Protein AF-A0A8H7XVN9-F1 (afdb_monomer_lite)

Foldseek 3Di:
DDKFDEDCQVAPDDPVVLVVVVVCCVVVVDPAPVRVVVCQVPPPDDRDDPVRVQVVQQADQYDFIWDWDDDLFKIKIWGHHRNGIDIDMDRADDDFFHYDVQCVDPDPVSNVVSLPGDPPCPDDPVVSVVVVLRVVLRVLLVCLVVPPDDPDDDDDRDDDDPVSVVVSCVDPPNDDPPDQKDWDWHCPPVVRGTPDMDGPDDPPDDDPPDDD

Organism: Psilocybe cubensis (NCBI:txid181762)

pLDDT: mean 83.95, std 17.56, range [37.72, 98.0]

Sequence (212 aa):
MSLNYRDRTQSQSSTISNRIHQLFILLGKRPSISARLRQILLSPGPPPTLADLSYKFKHTTASPCYLTFCTPYSALVIEKDLNSALTHTSDTFLAVTNHDVAFESTNDQDAEALKRPSRIVRGSSGSMSLLNESIERKDTMYSLWRDRKQPSRPTKVQRALVNDVKTWLRTYPIRNECTHFCCIMDPSAEGGGLVWVESCEVSTGPNNSFQN

Secondary structure (DSSP, 8-state):
-EEEE--STT--S-HHHHHHHHHHHHTTSS--HHHHHHHHHH-SSSPPPHHHHHHHHHHS---SEEEEEE-SS-EEEEEE-SS-EEEEEESS-----SS-GGGG-S-HHHHHHHHS--TT----HHHHHHHHHHHHHHHHHHHHHHT----S---S-----HHHHHHHTTSTTTS-TT--EEEEEETTSTTSEEEEEEE-------------

Radius of gyration: 19.99 Å; chains: 1; bounding box: 63×47×52 Å

Structure (mmCIF, N/CA/C/O backbone):
data_AF-A0A8H7XVN9-F1
#
_entry.id   AF-A0A8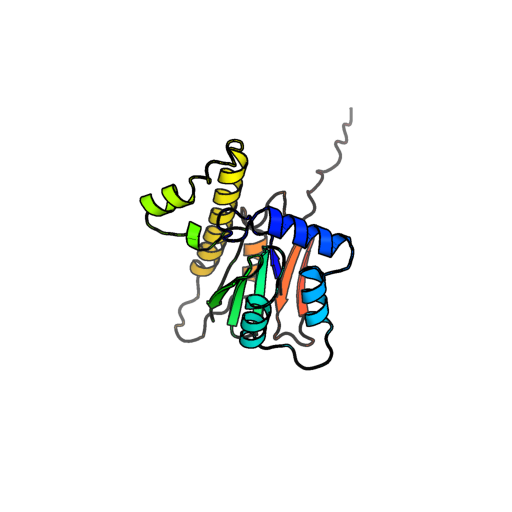H7XVN9-F1
#
loop_
_atom_site.group_PDB
_atom_site.id
_atom_site.type_symbol
_atom_site.label_atom_id
_atom_site.label_alt_id
_atom_site.label_comp_id
_atom_site.label_asym_id
_atom_site.label_entity_id
_atom_site.label_seq_id
_atom_site.pdbx_PDB_ins_code
_atom_site.Cartn_x
_atom_site.Cartn_y
_atom_site.Cartn_z
_atom_site.occupancy
_atom_site.B_iso_or_equiv
_atom_site.auth_seq_id
_atom_site.auth_comp_id
_atom_site.auth_asym_id
_atom_site.auth_atom_id
_atom_site.pdbx_PDB_model_num
ATOM 1 N N . MET A 1 1 ? -3.180 -7.470 3.906 1.00 89.81 1 MET A N 1
ATOM 2 C CA . MET A 1 1 ? -2.104 -7.282 2.904 1.00 89.81 1 MET A CA 1
ATOM 3 C C . MET A 1 1 ? -2.690 -6.562 1.698 1.00 89.81 1 MET A C 1
ATOM 5 O O . MET A 1 1 ? -3.808 -6.896 1.335 1.00 89.81 1 MET A O 1
ATOM 9 N N . SER A 1 2 ? -1.973 -5.609 1.101 1.00 93.81 2 SER A N 1
ATOM 10 C CA . SER A 1 2 ? -2.388 -4.871 -0.106 1.00 93.81 2 SER A CA 1
ATOM 11 C C . SER A 1 2 ? -1.239 -4.752 -1.113 1.00 93.81 2 SER A C 1
ATOM 13 O O . SER A 1 2 ? -0.072 -4.869 -0.730 1.00 93.81 2 SER A O 1
ATOM 15 N N . LEU A 1 3 ? -1.581 -4.521 -2.382 1.00 95.12 3 LEU A N 1
ATOM 16 C CA . LEU A 1 3 ? -0.672 -4.325 -3.510 1.00 95.12 3 LEU A CA 1
ATOM 17 C C . LEU A 1 3 ? -1.129 -3.106 -4.318 1.00 95.12 3 LEU A C 1
ATOM 19 O O . LEU A 1 3 ? -2.234 -3.121 -4.856 1.00 95.12 3 LEU A O 1
ATOM 23 N N . ASN A 1 4 ? -0.250 -2.119 -4.492 1.00 93.88 4 ASN A N 1
ATOM 24 C CA . ASN A 1 4 ? -0.502 -0.966 -5.356 1.00 93.88 4 ASN A CA 1
ATOM 25 C C . ASN A 1 4 ? 0.539 -0.897 -6.482 1.00 93.88 4 ASN A C 1
ATOM 27 O O . ASN A 1 4 ? 1.698 -1.290 -6.311 1.00 93.88 4 ASN A O 1
ATOM 31 N N . TYR A 1 5 ? 0.136 -0.362 -7.636 1.00 91.00 5 TYR A N 1
ATOM 32 C CA . TYR A 1 5 ? 1.062 -0.046 -8.724 1.00 91.00 5 TYR A CA 1
ATOM 33 C C . TYR A 1 5 ? 2.055 1.040 -8.296 1.00 91.00 5 TYR A C 1
ATOM 35 O O . TYR A 1 5 ? 1.662 2.012 -7.645 1.00 91.00 5 TYR A O 1
ATOM 43 N N . ARG A 1 6 ? 3.315 0.872 -8.711 1.00 90.62 6 ARG A N 1
ATOM 44 C CA . ARG A 1 6 ? 4.415 1.819 -8.514 1.00 90.62 6 ARG A CA 1
ATOM 45 C C . ARG A 1 6 ? 5.033 2.166 -9.859 1.00 90.62 6 ARG A C 1
ATOM 47 O O . ARG A 1 6 ? 5.469 1.270 -10.586 1.00 90.62 6 ARG A O 1
ATOM 54 N N . ASP A 1 7 ? 5.089 3.457 -10.163 1.00 84.94 7 ASP A N 1
ATOM 55 C CA . ASP A 1 7 ? 5.807 3.938 -11.336 1.00 84.94 7 ASP A CA 1
ATOM 56 C C . ASP A 1 7 ? 7.329 3.847 -11.126 1.00 84.94 7 ASP A C 1
ATOM 58 O O . ASP A 1 7 ? 7.838 3.783 -10.010 1.00 84.94 7 ASP A O 1
ATOM 62 N N . ARG A 1 8 ? 8.080 3.805 -12.222 1.00 81.88 8 ARG A N 1
ATOM 63 C CA . ARG A 1 8 ? 9.529 3.583 -12.245 1.00 81.88 8 ARG A CA 1
ATOM 64 C C . ARG A 1 8 ? 10.337 4.875 -12.306 1.00 81.88 8 ARG A C 1
ATOM 66 O O . ARG A 1 8 ? 11.520 4.817 -12.633 1.00 81.88 8 ARG A O 1
ATOM 73 N N . THR A 1 9 ? 9.732 6.015 -11.993 1.00 74.25 9 THR A N 1
ATOM 74 C CA . THR A 1 9 ? 10.380 7.336 -12.039 1.00 74.25 9 THR A CA 1
ATOM 75 C C . THR A 1 9 ? 11.634 7.411 -11.163 1.00 74.25 9 THR A C 1
ATOM 77 O O . THR A 1 9 ? 12.603 8.041 -11.568 1.00 74.25 9 THR A O 1
ATOM 80 N N . GLN A 1 10 ? 11.659 6.696 -10.032 1.00 77.06 10 GLN A N 1
ATOM 81 C CA . GLN A 1 10 ? 12.811 6.585 -9.117 1.00 77.06 10 GLN A CA 1
ATOM 82 C C . GLN A 1 10 ? 13.485 5.197 -9.140 1.00 77.06 10 GLN A C 1
ATOM 84 O O . GLN A 1 10 ? 14.221 4.820 -8.226 1.00 77.06 10 GLN A O 1
ATOM 89 N N . SER A 1 11 ? 13.210 4.373 -10.156 1.00 80.19 11 SER A N 1
ATOM 90 C CA . SER A 1 11 ? 13.797 3.031 -10.257 1.00 80.19 11 SER A CA 1
ATOM 91 C C . SER A 1 11 ? 15.277 3.125 -10.631 1.00 80.19 11 SER A C 1
ATOM 93 O O . SER A 1 11 ? 15.632 3.712 -11.650 1.00 80.19 11 SER A O 1
ATOM 95 N N . GLN A 1 12 ? 16.140 2.470 -9.852 1.00 81.25 12 GLN A N 1
ATOM 96 C CA . GLN A 1 12 ? 17.564 2.315 -10.189 1.00 81.25 12 GLN A CA 1
ATOM 97 C C . GLN A 1 12 ? 17.784 1.202 -11.226 1.00 81.25 12 GLN A C 1
ATOM 99 O O . GLN A 1 12 ? 18.867 1.029 -11.784 1.00 81.25 12 GLN A O 1
ATOM 104 N N . SER A 1 13 ? 16.745 0.407 -11.481 1.00 85.62 13 SER A N 1
ATOM 105 C CA . SER A 1 13 ? 16.802 -0.752 -12.358 1.00 85.62 13 SER A CA 1
ATOM 106 C C . SER A 1 13 ? 16.541 -0.361 -13.813 1.00 85.62 13 SER A C 1
ATOM 108 O O . SER A 1 13 ? 15.578 0.343 -14.123 1.00 85.62 13 SER A O 1
ATOM 110 N N . SER A 1 14 ? 17.336 -0.892 -14.748 1.00 89.00 14 SER A N 1
ATOM 111 C CA . SER A 1 14 ? 17.181 -0.579 -16.174 1.00 89.00 14 SER A CA 1
ATOM 112 C C . SER A 1 14 ? 15.830 -1.039 -16.742 1.00 89.00 14 SER A C 1
ATOM 114 O O . SER A 1 14 ? 15.232 -2.034 -16.311 1.00 89.00 14 SER A O 1
ATOM 116 N N . THR A 1 15 ? 15.331 -0.320 -17.754 1.00 88.94 15 THR A N 1
ATOM 117 C CA . THR A 1 15 ? 14.067 -0.668 -18.430 1.00 88.94 15 THR A CA 1
ATOM 118 C C . THR A 1 15 ? 14.136 -2.017 -19.127 1.00 88.94 15 THR A C 1
ATOM 120 O O . THR A 1 15 ? 13.186 -2.788 -19.034 1.00 88.94 15 THR A O 1
ATOM 123 N N . ILE A 1 16 ? 15.273 -2.349 -19.739 1.00 91.81 16 ILE A N 1
ATOM 124 C CA . ILE A 1 16 ? 15.482 -3.649 -20.385 1.00 91.81 16 ILE A CA 1
ATOM 125 C C . ILE A 1 16 ? 15.372 -4.780 -19.357 1.00 91.81 16 ILE A C 1
ATOM 127 O O . ILE A 1 16 ? 14.643 -5.740 -19.588 1.00 91.81 16 ILE A O 1
ATOM 131 N N . SER A 1 17 ? 16.011 -4.641 -18.190 1.00 92.56 17 SER A N 1
ATOM 132 C CA . SER A 1 17 ? 15.948 -5.653 -17.126 1.00 92.56 17 SER A CA 1
ATOM 133 C C . SER A 1 17 ? 14.511 -5.893 -16.646 1.00 92.56 17 SER A C 1
ATOM 135 O O . SER A 1 17 ? 14.075 -7.035 -16.495 1.00 92.56 17 SER A O 1
ATOM 137 N N . ASN A 1 18 ? 13.725 -4.821 -16.512 1.00 91.31 18 ASN A N 1
ATOM 138 C CA . ASN A 1 18 ? 12.305 -4.920 -16.176 1.00 91.31 18 ASN A CA 1
ATOM 139 C C . ASN A 1 18 ? 11.484 -5.617 -17.272 1.00 91.31 18 ASN A C 1
ATOM 141 O O . ASN A 1 18 ? 10.654 -6.467 -16.957 1.00 91.31 18 ASN A O 1
ATOM 145 N N . ARG A 1 19 ? 11.726 -5.316 -18.556 1.00 93.75 19 ARG A N 1
ATOM 146 C CA . ARG A 1 19 ? 11.043 -5.997 -19.672 1.00 93.75 19 ARG A CA 1
ATOM 147 C C . ARG A 1 19 ? 11.406 -7.478 -19.751 1.00 93.75 19 ARG A C 1
ATOM 149 O O . ARG A 1 19 ? 10.519 -8.303 -19.938 1.00 93.75 19 ARG A O 1
ATOM 156 N N . ILE A 1 20 ? 12.672 -7.828 -19.528 1.00 95.94 20 ILE A N 1
ATOM 157 C CA . ILE A 1 20 ? 13.115 -9.228 -19.447 1.00 95.94 20 ILE A CA 1
ATOM 158 C C . ILE A 1 20 ? 12.423 -9.938 -18.278 1.00 95.94 20 ILE A C 1
ATOM 160 O O . ILE A 1 20 ? 11.933 -11.056 -18.430 1.00 95.94 20 ILE A O 1
ATOM 164 N N . HIS A 1 21 ? 12.331 -9.291 -17.114 1.00 94.81 21 HIS A N 1
ATOM 165 C CA . HIS A 1 21 ? 11.597 -9.841 -15.978 1.00 94.81 21 HIS A CA 1
ATOM 166 C C . HIS A 1 21 ? 10.115 -10.079 -16.305 1.00 94.81 21 HIS A C 1
ATOM 168 O O . HIS A 1 21 ? 9.608 -11.162 -16.015 1.00 94.81 21 HIS A O 1
ATOM 174 N N . GLN A 1 22 ? 9.446 -9.113 -16.941 1.00 94.94 22 GLN A N 1
ATOM 175 C CA . GLN A 1 22 ? 8.056 -9.244 -17.390 1.00 94.94 22 GLN A CA 1
ATOM 176 C C . GLN A 1 22 ? 7.891 -10.396 -18.388 1.00 94.94 22 GLN A C 1
ATOM 178 O O . GLN A 1 22 ? 6.983 -11.207 -18.231 1.00 94.94 22 GLN A O 1
ATOM 183 N N . LEU A 1 23 ? 8.806 -10.537 -19.351 1.00 97.00 23 LEU A N 1
ATOM 184 C CA . LEU A 1 23 ? 8.809 -11.660 -20.287 1.00 97.00 23 LEU A CA 1
ATOM 185 C C . LEU A 1 23 ? 8.926 -13.004 -19.554 1.00 97.00 23 LEU A C 1
ATOM 187 O O . LEU A 1 23 ? 8.185 -13.933 -19.855 1.00 97.00 23 LEU A O 1
ATOM 191 N N . PHE A 1 24 ? 9.799 -13.115 -18.548 1.00 97.06 24 PHE A N 1
ATOM 192 C CA . PHE A 1 24 ? 9.892 -14.337 -17.746 1.00 97.06 24 PHE A CA 1
ATOM 193 C C . PHE A 1 24 ? 8.636 -14.633 -16.923 1.00 97.06 24 PHE A C 1
ATOM 195 O O . PHE A 1 24 ? 8.357 -15.809 -16.694 1.00 97.06 24 PHE A O 1
ATOM 202 N N . ILE A 1 25 ? 7.880 -13.617 -16.499 1.00 96.31 25 ILE A N 1
ATOM 203 C CA . ILE A 1 25 ? 6.567 -13.828 -15.875 1.00 96.31 25 ILE A CA 1
ATOM 204 C C . ILE A 1 25 ? 5.581 -14.389 -16.905 1.00 96.31 25 ILE A C 1
ATOM 206 O O . ILE A 1 25 ? 4.942 -15.401 -16.635 1.00 96.31 25 ILE A O 1
ATOM 210 N N . LEU A 1 26 ? 5.491 -13.775 -18.090 1.00 96.44 26 LEU A N 1
ATOM 211 C CA . LEU A 1 26 ? 4.569 -14.202 -19.152 1.00 96.44 26 LEU A CA 1
ATOM 212 C C . LEU A 1 26 ? 4.859 -15.624 -19.646 1.00 96.44 26 LEU A C 1
ATOM 214 O O . LEU A 1 26 ? 3.938 -16.387 -19.910 1.00 96.44 26 LEU A O 1
ATOM 218 N N . LEU A 1 27 ? 6.137 -16.003 -19.715 1.00 97.25 27 LEU A N 1
ATOM 219 C CA . LEU A 1 27 ? 6.570 -17.355 -20.079 1.00 97.25 27 LEU A CA 1
ATOM 220 C C . LEU A 1 27 ? 6.456 -18.369 -18.923 1.00 97.25 27 LEU A C 1
ATOM 222 O O . LEU A 1 27 ? 6.947 -19.488 -19.054 1.00 97.25 27 LEU A O 1
ATOM 226 N N . GLY A 1 28 ? 5.907 -17.983 -17.765 1.00 94.81 28 GLY A N 1
ATOM 227 C CA . GLY A 1 28 ? 5.766 -18.858 -16.594 1.00 94.81 28 GLY A CA 1
ATOM 228 C C . GLY A 1 28 ? 7.086 -19.243 -15.914 1.00 94.81 28 GLY A C 1
ATOM 229 O O . GLY A 1 28 ? 7.098 -20.058 -14.997 1.00 94.81 28 GLY A O 1
ATOM 230 N N . LYS A 1 29 ? 8.213 -18.649 -16.322 1.00 95.81 29 LYS A N 1
ATOM 231 C CA . LYS A 1 29 ? 9.551 -18.934 -15.775 1.00 95.81 29 LYS A CA 1
ATOM 232 C C . LYS A 1 29 ? 9.821 -18.223 -14.449 1.00 95.81 29 LYS A C 1
ATOM 234 O O . LYS A 1 29 ? 10.796 -18.543 -13.770 1.00 95.81 29 LYS A O 1
ATOM 239 N N . ARG A 1 30 ? 9.008 -17.227 -14.085 1.00 95.25 30 ARG A N 1
ATOM 240 C CA . ARG A 1 30 ? 9.083 -16.516 -12.801 1.00 95.25 30 ARG A CA 1
ATOM 241 C C . ARG A 1 30 ? 7.681 -16.224 -12.262 1.00 95.25 30 ARG A C 1
ATOM 243 O O . ARG A 1 30 ? 6.816 -15.820 -13.033 1.00 95.25 30 ARG A O 1
ATOM 250 N N . PRO A 1 31 ? 7.452 -16.352 -10.945 1.00 95.06 31 PRO A N 1
ATOM 251 C CA . PRO A 1 31 ? 6.169 -15.994 -10.353 1.00 95.06 31 PRO A CA 1
ATOM 252 C C . PRO A 1 31 ? 5.966 -14.474 -10.357 1.00 95.06 31 PRO A C 1
ATOM 254 O O . PRO A 1 31 ? 6.898 -13.709 -10.084 1.00 95.06 31 PRO A O 1
ATOM 257 N N . SER A 1 32 ? 4.729 -14.042 -10.614 1.00 95.44 32 SER A N 1
ATOM 258 C CA . SER A 1 32 ? 4.314 -12.648 -10.433 1.00 95.44 32 SER A CA 1
ATOM 259 C C . SER A 1 32 ? 4.292 -12.266 -8.949 1.00 95.44 32 SER A C 1
ATOM 261 O O . SER A 1 32 ? 4.276 -13.130 -8.066 1.00 95.44 32 SER A O 1
ATOM 263 N N . ILE A 1 33 ? 4.256 -10.962 -8.653 1.00 95.06 33 ILE A N 1
ATOM 264 C CA . ILE A 1 33 ? 4.134 -10.504 -7.265 1.00 95.06 33 ILE A CA 1
ATOM 265 C C . ILE A 1 33 ? 2.836 -11.019 -6.632 1.00 95.06 33 ILE A C 1
ATOM 267 O O . ILE A 1 33 ? 2.874 -11.587 -5.546 1.00 95.06 33 ILE A O 1
ATOM 271 N N . SER A 1 34 ? 1.717 -10.962 -7.357 1.00 95.00 34 SER A N 1
ATOM 272 C CA . SER A 1 34 ? 0.423 -11.472 -6.900 1.00 95.00 34 SER A CA 1
ATOM 273 C C . SER A 1 34 ? 0.460 -12.972 -6.605 1.00 95.00 34 SER A C 1
ATOM 275 O O . SER A 1 34 ? -0.108 -13.407 -5.607 1.00 95.00 34 SER A O 1
ATOM 277 N N . ALA A 1 35 ? 1.182 -13.768 -7.405 1.00 95.38 35 ALA A N 1
ATOM 278 C CA . ALA A 1 35 ? 1.370 -15.193 -7.129 1.00 95.38 35 ALA A CA 1
ATOM 279 C C . ALA A 1 35 ? 2.135 -15.425 -5.815 1.00 95.38 35 ALA A C 1
ATOM 281 O O . ALA A 1 35 ? 1.771 -16.306 -5.038 1.00 95.38 35 ALA A O 1
ATOM 282 N N . ARG A 1 36 ? 3.148 -14.601 -5.517 1.00 95.00 36 ARG A N 1
ATOM 283 C CA . ARG A 1 36 ? 3.886 -14.663 -4.243 1.00 95.00 36 ARG A CA 1
ATOM 284 C C . ARG A 1 36 ? 3.028 -14.241 -3.053 1.00 95.00 36 ARG A C 1
ATOM 286 O O . ARG A 1 36 ? 3.100 -14.879 -2.008 1.00 95.00 36 ARG A O 1
ATOM 293 N N . LEU A 1 37 ? 2.216 -13.196 -3.205 1.00 95.31 37 LEU A N 1
ATOM 294 C CA . LEU A 1 37 ? 1.272 -12.755 -2.175 1.00 95.31 37 LEU A CA 1
ATOM 295 C C . LEU A 1 37 ? 0.225 -13.840 -1.895 1.00 95.31 37 LEU A C 1
ATOM 297 O O . LEU A 1 37 ? -0.012 -14.183 -0.740 1.00 95.31 37 LEU A O 1
ATOM 301 N N . ARG A 1 38 ? -0.327 -14.457 -2.947 1.00 95.06 38 ARG A N 1
ATOM 302 C CA . ARG A 1 38 ? -1.222 -15.614 -2.829 1.00 95.06 38 ARG A CA 1
ATOM 303 C C . ARG A 1 38 ? -0.541 -16.776 -2.111 1.00 95.06 38 ARG A C 1
ATOM 305 O O . ARG A 1 38 ? -1.153 -17.378 -1.240 1.00 95.06 38 ARG A O 1
ATOM 312 N N . GLN A 1 39 ? 0.713 -17.076 -2.446 1.00 94.38 39 GLN A N 1
ATOM 313 C CA . GLN A 1 39 ? 1.466 -18.119 -1.757 1.00 94.38 39 GLN A CA 1
ATOM 314 C C . GLN A 1 39 ? 1.592 -17.806 -0.265 1.00 94.38 39 GLN A C 1
ATOM 316 O O . GLN A 1 39 ? 1.357 -18.698 0.531 1.00 94.38 39 GLN A O 1
ATOM 321 N N . ILE A 1 40 ? 1.910 -16.568 0.128 1.00 93.38 40 ILE A N 1
ATOM 322 C CA . ILE A 1 40 ? 1.976 -16.176 1.547 1.00 93.38 40 ILE A CA 1
ATOM 323 C C . ILE A 1 40 ? 0.622 -16.382 2.235 1.00 93.38 40 ILE A C 1
ATOM 325 O O . ILE A 1 40 ? 0.580 -16.961 3.312 1.00 93.38 40 ILE A O 1
ATOM 329 N N . LEU A 1 41 ? -0.470 -15.949 1.599 1.00 90.50 41 LEU A N 1
ATOM 330 C CA . LEU A 1 41 ? -1.818 -16.049 2.161 1.00 90.50 41 LEU A CA 1
ATOM 331 C C . LEU A 1 41 ? -2.293 -17.500 2.335 1.00 90.50 41 LEU A C 1
ATOM 333 O O . LEU A 1 41 ? -3.028 -17.792 3.269 1.00 90.50 41 LEU A O 1
ATOM 337 N N . LEU A 1 42 ? -1.899 -18.392 1.423 1.00 92.00 42 LEU A N 1
ATOM 338 C CA . LEU A 1 42 ? -2.342 -19.789 1.391 1.00 92.00 42 LEU A CA 1
ATOM 339 C C . LEU A 1 42 ? -1.300 -20.773 1.942 1.00 92.00 42 LEU A C 1
ATOM 341 O O . LEU A 1 42 ? -1.526 -21.982 1.891 1.00 92.00 42 LEU A O 1
ATOM 345 N N . SER A 1 43 ? -0.141 -20.291 2.402 1.00 91.75 43 SER A N 1
ATOM 346 C CA . SER A 1 43 ? 0.901 -21.172 2.930 1.00 91.75 43 SER A CA 1
ATOM 347 C C . SER A 1 43 ? 0.417 -21.798 4.235 1.00 91.75 43 SER A C 1
ATOM 349 O O . SER A 1 43 ? -0.035 -21.067 5.115 1.00 91.75 43 SER A O 1
ATOM 351 N N . PRO A 1 44 ? 0.525 -23.128 4.392 1.00 89.81 44 PRO A N 1
ATOM 352 C CA . PRO A 1 44 ? 0.236 -23.759 5.667 1.00 89.81 44 PRO A CA 1
ATOM 353 C C . PRO A 1 44 ? 1.263 -23.311 6.713 1.00 89.81 44 PRO A C 1
ATOM 355 O O . PRO A 1 44 ? 2.450 -23.173 6.410 1.00 89.81 44 PRO A O 1
ATOM 358 N N . GLY A 1 45 ? 0.808 -23.125 7.950 1.00 89.62 45 GLY A N 1
ATOM 359 C CA . GLY A 1 45 ? 1.653 -22.734 9.077 1.00 89.62 45 GLY A CA 1
ATOM 360 C C . GLY A 1 45 ? 1.422 -21.296 9.550 1.00 89.62 45 GLY A C 1
ATOM 361 O O . GLY A 1 45 ? 0.482 -20.633 9.107 1.00 89.62 45 GLY A O 1
ATOM 362 N N . PRO A 1 46 ? 2.242 -20.823 10.504 1.00 89.44 46 PRO A N 1
ATOM 363 C CA . PRO A 1 46 ? 2.111 -19.475 11.032 1.00 89.44 46 PRO A CA 1
ATOM 364 C C . PRO A 1 46 ? 2.432 -18.433 9.949 1.00 89.44 46 PRO A C 1
ATOM 366 O O . PRO A 1 46 ? 3.338 -18.646 9.135 1.00 89.44 46 PRO A O 1
ATOM 369 N N . PRO A 1 47 ? 1.725 -17.289 9.936 1.00 89.50 47 PRO A N 1
ATOM 370 C CA . PRO A 1 47 ? 2.031 -16.214 9.005 1.00 89.50 47 PRO A CA 1
ATOM 371 C C . PRO A 1 47 ? 3.447 -15.667 9.265 1.00 89.50 47 PRO A C 1
ATOM 373 O O . PRO A 1 47 ? 3.865 -15.569 10.422 1.00 89.50 47 PRO A O 1
ATOM 376 N N . PRO A 1 48 ? 4.192 -15.284 8.211 1.00 94.50 48 PRO A N 1
ATOM 377 C CA . PRO A 1 48 ? 5.523 -14.705 8.365 1.00 94.50 48 PRO A CA 1
ATOM 378 C C . PRO A 1 48 ? 5.460 -13.374 9.121 1.00 94.50 48 PRO A C 1
ATOM 380 O O . PRO A 1 48 ? 4.497 -12.613 8.985 1.00 94.50 48 PRO A O 1
ATOM 383 N N . THR A 1 49 ? 6.511 -13.057 9.877 1.00 96.19 49 THR A N 1
ATOM 384 C CA . THR A 1 49 ? 6.595 -11.770 10.575 1.00 96.19 49 THR A CA 1
ATOM 385 C C . THR A 1 49 ? 6.821 -10.619 9.588 1.00 96.19 49 THR A C 1
ATOM 387 O O . THR A 1 49 ? 7.248 -10.818 8.446 1.00 96.19 49 THR A O 1
ATOM 390 N N . LEU A 1 50 ? 6.582 -9.374 10.022 1.00 97.25 50 LEU A N 1
ATOM 391 C CA . LEU A 1 50 ? 6.899 -8.199 9.198 1.00 97.25 50 LEU A CA 1
ATOM 392 C C . LEU A 1 50 ? 8.400 -8.126 8.855 1.00 97.25 50 LEU A C 1
ATOM 394 O O . LEU A 1 50 ? 8.755 -7.712 7.751 1.00 97.25 50 LEU A O 1
ATOM 398 N N . ALA A 1 51 ? 9.276 -8.577 9.760 1.00 97.19 51 ALA A N 1
ATOM 399 C CA . ALA A 1 51 ? 10.715 -8.646 9.519 1.00 97.19 51 ALA A CA 1
ATOM 400 C C . ALA A 1 51 ? 11.060 -9.676 8.430 1.00 97.19 51 ALA A C 1
ATOM 402 O O . ALA A 1 51 ? 11.804 -9.355 7.500 1.00 97.19 51 ALA A O 1
ATOM 403 N N . ASP A 1 52 ? 10.451 -10.866 8.482 1.00 97.12 52 ASP A N 1
ATOM 404 C CA . ASP A 1 52 ? 10.634 -11.905 7.460 1.00 97.12 52 ASP A CA 1
ATOM 405 C C . ASP A 1 52 ? 10.171 -11.420 6.086 1.00 97.12 52 ASP A C 1
ATOM 407 O O . ASP A 1 52 ? 10.844 -11.634 5.077 1.00 97.12 52 ASP A O 1
ATOM 411 N N . LEU A 1 53 ? 9.025 -10.735 6.035 1.00 97.25 53 LEU A N 1
ATOM 412 C CA . LEU A 1 53 ? 8.475 -10.168 4.805 1.00 97.25 53 LEU A CA 1
ATOM 413 C C . LEU A 1 53 ? 9.392 -9.089 4.224 1.00 97.25 53 LEU A C 1
ATOM 415 O O . LEU A 1 53 ? 9.699 -9.132 3.031 1.00 97.25 53 LEU A O 1
ATOM 419 N N . SER A 1 54 ? 9.869 -8.164 5.060 1.00 97.44 54 SER A N 1
ATOM 420 C CA . SER A 1 54 ? 10.837 -7.134 4.668 1.00 97.44 54 SER A CA 1
ATOM 421 C C . SER A 1 54 ? 12.101 -7.761 4.073 1.00 97.44 54 SER A C 1
ATOM 423 O O . SER A 1 54 ? 12.471 -7.466 2.931 1.00 97.44 54 SER A O 1
ATOM 425 N N . TYR A 1 55 ? 12.709 -8.712 4.790 1.00 97.19 55 TYR A N 1
ATOM 426 C CA . TYR A 1 55 ? 13.900 -9.419 4.329 1.00 97.19 55 TYR A CA 1
ATOM 427 C C . TYR A 1 55 ? 13.646 -10.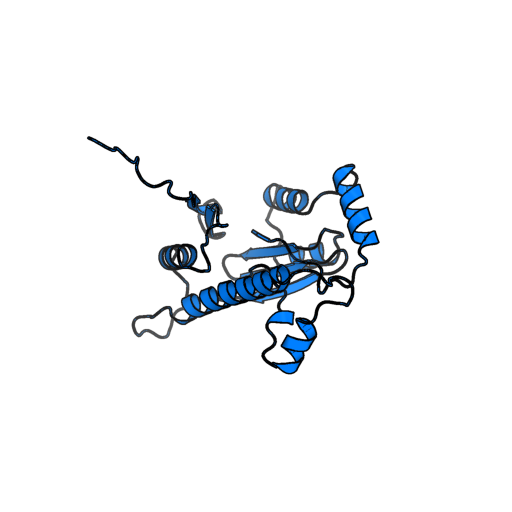165 3.013 1.00 97.19 55 TYR A C 1
ATOM 429 O O . TYR A 1 55 ? 14.402 -10.014 2.049 1.00 97.19 55 TYR A O 1
ATOM 437 N N . LYS A 1 56 ? 12.550 -10.926 2.930 1.00 96.31 56 LYS A N 1
ATOM 438 C CA . LYS A 1 56 ? 12.182 -11.711 1.747 1.00 96.31 56 LYS A CA 1
ATOM 439 C C . LYS A 1 56 ? 12.014 -10.831 0.514 1.00 96.31 56 LYS A C 1
ATOM 441 O O . LYS A 1 56 ? 12.584 -11.137 -0.534 1.00 96.31 56 LYS A O 1
ATOM 446 N N . PHE A 1 57 ? 11.244 -9.747 0.606 1.00 96.12 57 PHE A N 1
ATOM 447 C CA . PHE A 1 57 ? 10.974 -8.892 -0.551 1.00 96.12 57 PHE A CA 1
ATOM 448 C C . PHE A 1 57 ? 12.164 -8.018 -0.941 1.00 96.12 57 PHE A C 1
ATOM 450 O O . PHE A 1 57 ? 12.326 -7.745 -2.130 1.00 96.12 57 PHE A O 1
ATOM 457 N N . LYS A 1 58 ? 13.051 -7.671 -0.004 1.00 95.75 58 LYS A N 1
ATOM 458 C CA . LYS A 1 58 ? 14.314 -6.994 -0.324 1.00 95.75 58 LYS A CA 1
ATOM 459 C C . LYS A 1 58 ? 15.207 -7.827 -1.249 1.00 95.75 58 LYS A C 1
ATOM 461 O O . LYS A 1 58 ? 15.790 -7.275 -2.174 1.00 95.75 58 LYS A O 1
ATOM 466 N N . HIS A 1 59 ? 15.246 -9.145 -1.052 1.00 95.12 59 HIS A N 1
ATOM 467 C CA . HIS A 1 59 ? 16.090 -10.066 -1.829 1.00 95.12 59 HIS A CA 1
ATOM 468 C C . HIS A 1 59 ? 15.360 -10.756 -2.992 1.00 95.12 59 HIS A C 1
ATOM 470 O O . HIS A 1 59 ? 15.952 -11.531 -3.739 1.00 95.12 59 HIS A O 1
ATOM 476 N N . THR A 1 60 ? 14.064 -10.499 -3.166 1.00 94.31 60 THR A N 1
ATOM 477 C CA . THR A 1 60 ? 13.280 -11.107 -4.243 1.00 94.31 60 THR A CA 1
ATOM 478 C C . THR A 1 60 ? 13.326 -10.237 -5.493 1.00 94.31 60 THR A C 1
ATOM 480 O O . THR A 1 60 ? 12.954 -9.067 -5.440 1.00 94.31 60 THR A O 1
ATOM 483 N N . THR A 1 61 ? 13.659 -10.809 -6.652 1.00 95.25 61 THR A N 1
ATOM 484 C CA . THR A 1 61 ? 13.403 -10.136 -7.934 1.00 95.25 61 THR A CA 1
ATOM 485 C C . THR A 1 61 ? 11.903 -10.133 -8.240 1.00 95.25 61 THR A C 1
ATOM 487 O O . THR A 1 61 ? 11.307 -11.201 -8.426 1.00 95.25 61 THR A O 1
ATOM 490 N N . ALA A 1 62 ? 11.286 -8.952 -8.302 1.00 94.75 62 ALA A N 1
ATOM 491 C CA . ALA A 1 62 ? 9.865 -8.787 -8.618 1.00 94.75 62 ALA A CA 1
ATOM 492 C C . ALA A 1 62 ? 9.585 -7.430 -9.270 1.00 94.75 62 ALA A C 1
ATOM 494 O O . ALA A 1 62 ? 10.389 -6.516 -9.159 1.00 94.75 62 ALA A O 1
ATOM 495 N N . SER A 1 63 ? 8.436 -7.292 -9.931 1.00 93.25 63 SER A N 1
ATOM 496 C CA . SER A 1 63 ? 8.049 -6.029 -10.566 1.00 93.25 63 SER A CA 1
ATOM 497 C C . SER A 1 63 ? 7.866 -4.911 -9.528 1.00 93.25 63 SER A C 1
ATOM 499 O O . SER A 1 63 ? 7.416 -5.205 -8.413 1.00 93.25 63 SER A O 1
ATOM 501 N N . PRO A 1 64 ? 8.178 -3.648 -9.880 1.00 94.75 64 PRO A N 1
ATOM 502 C CA . PRO A 1 64 ? 7.969 -2.517 -8.988 1.00 94.75 64 PRO A CA 1
ATOM 503 C C . PRO A 1 64 ? 6.517 -2.409 -8.526 1.00 94.75 64 PRO A C 1
ATOM 505 O O . PRO A 1 64 ? 5.588 -2.525 -9.326 1.00 94.75 64 PRO A O 1
ATOM 508 N N . CYS A 1 65 ? 6.328 -2.238 -7.223 1.00 96.00 65 CYS A N 1
ATOM 509 C CA . CYS A 1 65 ? 5.017 -2.121 -6.592 1.00 96.00 65 CYS A CA 1
ATOM 510 C C . CYS A 1 65 ? 5.154 -1.564 -5.174 1.00 96.00 65 CYS A C 1
ATOM 512 O O . CYS A 1 65 ? 6.249 -1.560 -4.612 1.00 96.00 65 CYS A O 1
ATOM 514 N N . TYR A 1 66 ? 4.039 -1.148 -4.583 1.00 97.31 66 TYR A N 1
ATOM 515 C CA . TYR A 1 66 ? 3.949 -0.977 -3.137 1.00 97.31 66 TYR A CA 1
ATOM 516 C C . TYR A 1 66 ? 3.267 -2.195 -2.535 1.00 97.31 66 TYR A C 1
ATOM 518 O O . TYR A 1 66 ? 2.214 -2.621 -3.014 1.00 97.31 66 TYR A O 1
ATOM 526 N N . LEU A 1 67 ? 3.855 -2.747 -1.481 1.00 97.81 67 LEU A N 1
ATOM 527 C CA . LEU A 1 67 ? 3.242 -3.806 -0.690 1.00 97.81 67 LEU A CA 1
ATOM 528 C C . LEU A 1 67 ? 2.945 -3.281 0.703 1.00 97.81 67 LEU A C 1
ATOM 530 O O . LEU A 1 67 ? 3.832 -2.734 1.351 1.00 97.81 67 LEU A O 1
ATOM 534 N N . THR A 1 68 ? 1.727 -3.505 1.181 1.00 97.50 68 THR A N 1
ATOM 535 C CA . THR A 1 68 ? 1.332 -3.146 2.544 1.00 97.50 68 THR A CA 1
ATOM 536 C C . THR A 1 68 ? 0.996 -4.404 3.326 1.00 97.50 68 THR A C 1
ATOM 538 O O . THR A 1 68 ? 0.150 -5.202 2.918 1.00 97.50 68 THR A O 1
ATOM 541 N N . PHE A 1 69 ? 1.630 -4.569 4.478 1.00 96.69 69 PHE A N 1
ATOM 542 C CA . PHE A 1 69 ? 1.381 -5.636 5.438 1.00 96.69 69 PHE A CA 1
ATOM 543 C C . PHE A 1 69 ? 1.069 -5.024 6.798 1.00 96.69 69 PHE A C 1
ATOM 545 O O . PHE A 1 69 ? 1.495 -3.912 7.097 1.00 96.69 69 PHE A O 1
ATOM 552 N N . CYS A 1 70 ? 0.328 -5.743 7.630 1.00 94.56 70 CYS A N 1
ATOM 553 C CA . CYS A 1 70 ? 0.064 -5.308 8.991 1.00 94.56 70 CYS A CA 1
ATOM 554 C C . CYS A 1 70 ? -0.114 -6.499 9.926 1.00 94.56 70 CYS A C 1
ATOM 556 O O . CYS A 1 70 ? -0.471 -7.602 9.510 1.00 94.56 70 CYS A O 1
ATOM 558 N N . THR A 1 71 ? 0.142 -6.229 11.196 1.00 93.38 71 THR A N 1
ATOM 559 C CA . THR A 1 71 ? -0.257 -7.024 12.354 1.00 93.38 71 THR A CA 1
ATOM 560 C C . THR A 1 71 ? -1.293 -6.213 13.147 1.00 93.38 71 THR A C 1
ATOM 562 O O . THR A 1 71 ? -1.558 -5.060 12.797 1.00 93.38 71 THR A O 1
ATOM 565 N N . PRO A 1 72 ? -1.857 -6.742 14.246 1.00 91.19 72 PRO A N 1
ATOM 566 C CA . PRO A 1 72 ? -2.711 -5.949 15.137 1.00 91.19 72 PRO A CA 1
ATOM 567 C C . PRO A 1 72 ? -2.032 -4.719 15.772 1.00 91.19 72 PRO A C 1
ATOM 569 O O . PRO A 1 72 ? -2.715 -3.878 16.365 1.00 91.19 72 PRO A O 1
ATOM 572 N N . TYR A 1 73 ? -0.699 -4.636 15.693 1.00 91.25 73 TYR A N 1
ATOM 573 C CA . TYR A 1 73 ? 0.114 -3.661 16.421 1.00 91.25 73 TYR A CA 1
ATOM 574 C C . TYR A 1 73 ? 0.913 -2.727 15.517 1.00 91.25 73 TYR A C 1
ATOM 576 O O . TYR A 1 73 ? 1.264 -1.635 15.945 1.00 91.25 73 TYR A O 1
ATOM 584 N N . SER A 1 74 ? 1.213 -3.143 14.288 1.00 95.06 74 SER A N 1
ATOM 585 C CA . SER A 1 74 ? 2.114 -2.401 13.410 1.00 95.06 74 SER A CA 1
ATOM 586 C C . SER A 1 74 ? 1.819 -2.636 11.937 1.00 95.06 74 SER A C 1
ATOM 588 O O . SER A 1 74 ? 1.297 -3.679 11.535 1.00 95.06 74 SER A O 1
ATOM 590 N N . ALA A 1 75 ? 2.179 -1.653 11.119 1.00 96.12 75 ALA A N 1
ATOM 591 C CA . ALA A 1 75 ? 2.095 -1.695 9.670 1.00 96.12 75 ALA A CA 1
ATOM 592 C C . ALA A 1 75 ? 3.493 -1.630 9.046 1.00 96.12 75 ALA A C 1
ATOM 594 O O . ALA A 1 75 ? 4.392 -0.966 9.560 1.00 96.12 75 ALA A O 1
ATOM 595 N N . LEU A 1 76 ? 3.649 -2.303 7.909 1.00 98.00 76 LEU A N 1
ATOM 596 C CA . LEU A 1 76 ? 4.833 -2.301 7.060 1.00 98.00 76 LEU A CA 1
ATOM 597 C C . LEU A 1 76 ? 4.417 -1.946 5.637 1.00 98.00 76 LEU A C 1
ATOM 599 O O . LEU A 1 76 ? 3.514 -2.558 5.067 1.00 98.00 76 LEU A O 1
ATOM 603 N N . VAL A 1 77 ? 5.143 -1.014 5.044 1.00 98.00 77 VAL A N 1
ATOM 604 C CA . VAL A 1 77 ? 5.074 -0.668 3.630 1.00 98.00 77 VAL A CA 1
ATOM 605 C C . VAL A 1 77 ? 6.412 -0.981 2.995 1.00 98.00 77 VAL A C 1
ATOM 607 O O . VAL A 1 77 ? 7.455 -0.643 3.547 1.00 98.00 77 VAL A O 1
ATOM 610 N N . ILE A 1 78 ? 6.377 -1.619 1.833 1.00 97.62 78 ILE A N 1
ATOM 611 C CA . ILE A 1 78 ? 7.554 -1.935 1.033 1.00 97.62 78 ILE A CA 1
ATOM 612 C C . ILE A 1 78 ? 7.403 -1.251 -0.322 1.00 97.62 78 ILE A C 1
ATOM 614 O O . ILE A 1 78 ? 6.547 -1.646 -1.114 1.00 97.62 78 ILE A O 1
ATOM 618 N N . GLU A 1 79 ? 8.253 -0.270 -0.607 1.00 96.62 79 GLU A N 1
ATOM 619 C CA . GLU A 1 79 ? 8.450 0.266 -1.952 1.00 96.62 79 GLU A CA 1
ATOM 620 C C . GLU A 1 79 ? 9.392 -0.676 -2.703 1.00 96.62 79 GLU A C 1
ATOM 622 O O . GLU A 1 79 ? 10.618 -0.643 -2.558 1.00 96.62 79 GLU A O 1
ATOM 627 N N . LYS A 1 80 ? 8.818 -1.597 -3.470 1.00 96.19 80 LYS A N 1
ATOM 628 C CA . LYS A 1 80 ? 9.571 -2.606 -4.207 1.00 96.19 80 LYS A CA 1
ATOM 629 C C . LYS A 1 80 ? 10.073 -2.018 -5.526 1.00 96.19 80 LYS A C 1
ATOM 631 O O . LYS A 1 80 ? 9.295 -1.449 -6.290 1.00 96.19 80 LYS A O 1
ATOM 636 N N . ASP A 1 81 ? 11.355 -2.201 -5.833 1.00 95.06 81 ASP A N 1
ATOM 637 C CA . ASP A 1 81 ? 11.912 -2.070 -7.191 1.00 95.06 81 ASP A CA 1
ATOM 638 C C . ASP A 1 81 ? 12.301 -3.460 -7.724 1.00 95.06 81 ASP A C 1
ATOM 640 O O . ASP A 1 81 ? 12.080 -4.453 -7.040 1.00 95.06 81 ASP A O 1
ATOM 644 N N . LEU A 1 82 ? 12.897 -3.585 -8.913 1.00 94.44 82 LEU A N 1
ATOM 645 C CA . LEU A 1 82 ? 13.211 -4.896 -9.487 1.00 94.44 82 LEU A CA 1
ATOM 646 C C . LEU A 1 82 ? 14.042 -5.782 -8.545 1.00 94.44 82 LEU A C 1
ATOM 648 O O . LEU A 1 82 ? 13.625 -6.892 -8.222 1.00 94.44 82 LEU A O 1
ATOM 652 N N . ASN A 1 83 ? 15.179 -5.273 -8.061 1.00 93.81 83 ASN A N 1
ATOM 653 C CA . ASN A 1 83 ? 16.135 -6.018 -7.226 1.00 93.81 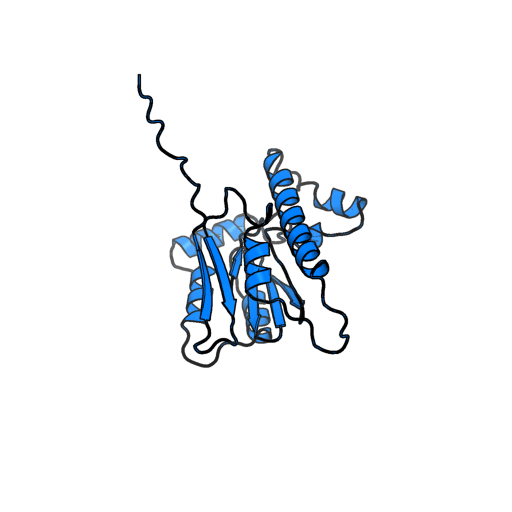83 ASN A CA 1
ATOM 654 C C . ASN A 1 83 ? 16.414 -5.364 -5.864 1.00 93.81 83 ASN A C 1
ATOM 656 O O . ASN A 1 83 ? 17.302 -5.804 -5.144 1.00 93.81 83 ASN A O 1
ATOM 660 N N . SER A 1 84 ? 15.673 -4.318 -5.512 1.00 94.31 84 SER A N 1
ATOM 661 C CA . SER A 1 84 ? 15.797 -3.626 -4.230 1.00 94.31 84 SER A CA 1
ATOM 662 C C . SER A 1 84 ? 14.419 -3.367 -3.628 1.00 94.31 84 SER A C 1
ATOM 664 O O . SER A 1 84 ? 13.385 -3.659 -4.243 1.00 94.31 84 SER A O 1
ATOM 666 N N . ALA A 1 85 ? 14.408 -2.883 -2.390 1.00 95.50 85 ALA A N 1
ATOM 667 C CA . ALA A 1 85 ? 13.210 -2.435 -1.706 1.00 95.50 85 ALA A CA 1
ATOM 668 C C . ALA A 1 85 ? 13.571 -1.384 -0.648 1.00 95.50 85 ALA A C 1
ATOM 670 O O . ALA A 1 85 ? 14.589 -1.540 0.035 1.00 95.50 85 ALA A O 1
ATOM 671 N N . LEU A 1 86 ? 12.722 -0.370 -0.497 1.00 95.56 86 LEU A N 1
ATOM 672 C CA . LEU A 1 86 ? 12.710 0.538 0.650 1.00 95.56 86 LEU A CA 1
ATOM 673 C C . LEU A 1 86 ? 11.531 0.168 1.553 1.00 95.56 86 LEU A C 1
ATOM 675 O O . LEU A 1 86 ? 10.487 -0.256 1.061 1.00 95.56 86 LEU A O 1
ATOM 679 N N . THR A 1 87 ? 11.699 0.265 2.870 1.00 96.75 87 THR A N 1
ATOM 680 C CA . THR A 1 87 ? 10.667 -0.152 3.826 1.00 96.75 87 THR A CA 1
ATOM 681 C C . THR A 1 87 ? 10.354 0.933 4.834 1.00 96.75 87 THR A C 1
ATOM 683 O O . THR A 1 87 ? 11.270 1.531 5.393 1.00 96.75 87 THR A O 1
ATOM 686 N N . HIS A 1 88 ? 9.069 1.102 5.126 1.00 96.69 88 HIS A N 1
ATOM 687 C CA . HIS A 1 88 ? 8.550 2.045 6.110 1.00 96.69 88 HIS A CA 1
ATOM 688 C C . HIS A 1 88 ? 7.652 1.305 7.095 1.00 96.69 88 HIS A C 1
ATOM 690 O O . HIS A 1 88 ? 6.867 0.446 6.694 1.00 96.69 88 HIS A O 1
ATOM 696 N N . THR A 1 89 ? 7.749 1.637 8.377 1.00 97.31 89 THR A N 1
ATOM 697 C CA . THR A 1 89 ? 6.954 1.007 9.437 1.00 97.31 89 THR A CA 1
ATOM 698 C C . THR A 1 89 ? 6.309 2.050 10.332 1.00 97.31 89 THR A C 1
ATOM 700 O O . THR A 1 89 ? 6.836 3.148 10.489 1.00 97.31 89 THR A O 1
ATOM 703 N N . SER A 1 90 ? 5.172 1.704 10.928 1.00 95.25 90 SER A N 1
ATOM 704 C CA . SER A 1 90 ? 4.485 2.546 11.910 1.00 95.25 90 SER A CA 1
ATOM 705 C C . SER A 1 90 ? 3.641 1.691 12.845 1.00 95.25 90 SER A C 1
ATOM 707 O O . SER A 1 90 ? 2.970 0.763 12.390 1.00 95.25 90 SER A O 1
ATOM 709 N N . ASP A 1 91 ? 3.616 2.061 14.123 1.00 93.81 91 ASP A N 1
ATOM 710 C CA . ASP A 1 91 ? 2.801 1.408 15.159 1.00 93.81 91 ASP A CA 1
ATOM 711 C C . ASP A 1 91 ? 1.470 2.142 15.407 1.00 93.81 91 ASP A C 1
ATOM 713 O O . ASP A 1 91 ? 0.691 1.776 16.285 1.00 93.81 91 ASP A O 1
ATOM 717 N N . THR A 1 92 ? 1.202 3.217 14.656 1.00 90.94 92 THR A N 1
ATOM 718 C CA . THR A 1 92 ? -0.001 4.047 14.834 1.00 90.94 92 THR A CA 1
ATOM 719 C C . THR A 1 92 ? -0.834 4.113 13.565 1.00 90.94 92 THR A C 1
ATOM 721 O O . THR A 1 92 ? -1.955 3.612 13.523 1.00 90.94 92 THR A O 1
ATOM 724 N N . PHE A 1 93 ? -0.286 4.726 12.521 1.00 92.56 93 PHE A N 1
ATOM 725 C CA . PHE A 1 93 ? -0.947 4.903 11.240 1.00 92.56 93 PHE A CA 1
ATOM 726 C C . PHE A 1 93 ? 0.070 5.012 10.115 1.00 92.56 93 PHE A C 1
ATOM 728 O O . PHE A 1 93 ? 1.133 5.621 10.274 1.00 92.56 93 PHE A O 1
ATOM 735 N N . LEU A 1 94 ? -0.265 4.412 8.978 1.00 94.88 94 LEU A N 1
ATOM 736 C CA . LEU A 1 94 ? 0.550 4.431 7.777 1.00 94.88 94 LEU A CA 1
ATOM 737 C C . LEU A 1 94 ? -0.368 4.314 6.565 1.00 94.88 94 LEU A C 1
ATOM 739 O O . LEU A 1 94 ? -1.110 3.339 6.446 1.00 94.88 94 LEU A O 1
ATOM 743 N N . ALA A 1 95 ? -0.308 5.302 5.677 1.00 94.62 95 ALA A N 1
ATOM 744 C CA . ALA A 1 95 ? -1.052 5.297 4.425 1.00 94.62 95 ALA A CA 1
ATOM 745 C C . ALA A 1 95 ? -0.093 5.264 3.234 1.00 94.62 95 ALA A C 1
ATOM 747 O O . ALA A 1 95 ? 0.999 5.830 3.283 1.00 94.62 95 ALA A O 1
ATOM 748 N N . VAL A 1 96 ? -0.521 4.601 2.161 1.00 95.25 96 VAL A N 1
ATOM 749 C CA . VAL A 1 96 ? 0.199 4.519 0.887 1.00 95.25 96 VAL A CA 1
ATOM 750 C C . VAL A 1 96 ? -0.795 4.653 -0.242 1.00 95.25 96 VAL A C 1
ATOM 752 O O . VAL A 1 96 ? -1.844 4.009 -0.232 1.00 95.25 96 VAL A O 1
ATOM 755 N N . THR A 1 97 ? -0.434 5.457 -1.231 1.00 94.25 97 THR A N 1
ATOM 756 C CA . THR A 1 97 ? -1.182 5.605 -2.475 1.00 94.25 97 THR A CA 1
ATOM 757 C C . THR A 1 97 ? -0.341 5.060 -3.629 1.00 94.25 97 THR A C 1
ATOM 759 O O . THR A 1 97 ? -0.115 3.851 -3.694 1.00 94.25 97 THR A O 1
ATOM 762 N N . ASN A 1 98 ? 0.107 5.902 -4.554 1.00 93.69 98 ASN A N 1
ATOM 763 C CA . ASN A 1 98 ? 0.817 5.502 -5.770 1.00 93.69 98 ASN A CA 1
ATOM 764 C C . ASN A 1 98 ? 2.030 6.407 -6.041 1.00 93.69 98 ASN A C 1
ATOM 766 O O . ASN A 1 98 ? 2.267 6.786 -7.183 1.00 93.69 98 ASN A O 1
ATOM 770 N N . HIS A 1 99 ? 2.737 6.833 -4.996 1.00 92.38 99 HIS A N 1
ATOM 771 C CA . HIS A 1 99 ? 3.970 7.613 -5.105 1.00 92.38 99 HIS A CA 1
ATOM 772 C C . HIS A 1 99 ? 4.975 7.183 -4.034 1.00 92.38 99 HIS A C 1
ATOM 774 O O . HIS A 1 99 ? 4.590 6.613 -3.012 1.00 92.38 99 HIS A O 1
ATOM 780 N N . ASP A 1 100 ? 6.257 7.421 -4.312 1.00 91.88 100 ASP A N 1
ATOM 781 C CA . ASP A 1 100 ? 7.344 7.139 -3.373 1.00 91.88 100 ASP A CA 1
ATOM 782 C C . ASP A 1 100 ? 7.438 8.242 -2.326 1.00 91.88 100 ASP A C 1
ATOM 784 O O . ASP A 1 100 ? 7.258 9.419 -2.649 1.00 91.88 100 ASP A O 1
ATOM 788 N N . VAL A 1 101 ? 7.855 7.878 -1.114 1.00 89.75 101 VAL A N 1
ATOM 789 C CA . VAL A 1 101 ? 8.085 8.826 -0.012 1.00 89.75 101 VAL A CA 1
ATOM 790 C C . VAL A 1 101 ? 9.088 9.921 -0.387 1.00 89.75 101 VAL A C 1
ATOM 792 O O . VAL A 1 101 ? 9.015 11.035 0.122 1.00 89.75 101 VAL A O 1
ATOM 795 N N . ALA A 1 102 ? 9.999 9.650 -1.325 1.00 86.38 102 ALA A N 1
ATOM 796 C CA . ALA A 1 102 ? 10.925 10.655 -1.841 1.00 86.38 102 ALA A CA 1
ATOM 797 C C . ALA A 1 102 ? 10.208 11.889 -2.431 1.00 86.38 102 ALA A C 1
ATOM 799 O O . ALA A 1 102 ? 10.727 12.994 -2.326 1.00 86.38 102 ALA A O 1
ATOM 800 N N . PHE A 1 103 ? 9.008 11.727 -3.002 1.00 85.00 103 PHE A N 1
ATOM 801 C CA . PHE A 1 103 ? 8.222 12.836 -3.559 1.00 85.00 103 PHE A CA 1
ATOM 802 C C . PHE A 1 103 ? 7.494 13.677 -2.501 1.00 85.00 103 PHE A C 1
ATOM 804 O O . PHE A 1 103 ? 6.927 14.712 -2.840 1.00 85.00 103 PHE A O 1
ATOM 811 N N . GLU A 1 104 ? 7.526 13.262 -1.235 1.00 84.75 104 GLU A N 1
ATOM 812 C CA . GLU A 1 104 ? 6.876 13.948 -0.111 1.00 84.75 104 GLU A CA 1
ATOM 813 C C . GLU A 1 104 ? 7.817 14.940 0.595 1.00 84.75 104 GLU A C 1
ATOM 815 O O . GLU A 1 104 ? 7.481 15.484 1.647 1.00 84.75 104 GLU A O 1
ATOM 820 N N . SER A 1 105 ? 9.019 15.174 0.055 1.00 74.19 105 SER A N 1
ATOM 821 C CA . SER A 1 105 ? 10.002 16.080 0.652 1.00 74.19 105 SER A CA 1
ATOM 822 C C . SER A 1 105 ? 9.457 17.507 0.788 1.00 74.19 105 SER A C 1
ATOM 824 O O . SER A 1 105 ? 9.010 18.099 -0.191 1.00 74.19 105 SER A O 1
ATOM 826 N N . THR A 1 106 ? 9.585 18.085 1.984 1.00 54.69 106 THR A N 1
ATOM 827 C CA . THR A 1 106 ? 9.105 19.433 2.350 1.00 54.69 106 THR A CA 1
ATOM 828 C C . THR A 1 106 ? 9.906 20.591 1.752 1.00 54.69 106 THR A C 1
ATOM 830 O O . THR A 1 106 ? 9.517 21.743 1.914 1.00 54.69 106 THR A O 1
ATOM 833 N N . ASN A 1 107 ? 11.038 20.319 1.102 1.00 60.19 107 ASN A N 1
ATOM 834 C CA . ASN A 1 107 ? 11.830 21.353 0.448 1.00 60.19 107 ASN A CA 1
ATOM 835 C C . ASN A 1 107 ? 11.332 21.537 -0.983 1.00 60.19 107 ASN A C 1
ATOM 837 O O . ASN A 1 107 ? 11.543 20.663 -1.823 1.00 60.19 107 ASN A O 1
ATOM 841 N N . ASP A 1 108 ? 10.743 22.695 -1.280 1.00 58.28 108 ASP A N 1
ATOM 842 C CA . ASP A 1 108 ? 10.204 23.009 -2.610 1.00 58.28 108 ASP A CA 1
ATOM 843 C C . ASP A 1 108 ? 11.245 22.835 -3.730 1.00 58.28 108 ASP A C 1
ATOM 845 O O . ASP A 1 108 ? 10.919 22.387 -4.825 1.00 58.28 108 ASP A O 1
ATOM 849 N N . GLN A 1 109 ? 12.525 23.118 -3.463 1.00 60.00 109 GLN A N 1
ATOM 850 C CA . GLN A 1 109 ? 13.596 22.947 -4.454 1.00 60.00 109 GLN A CA 1
ATOM 851 C C . GLN A 1 109 ? 13.901 21.474 -4.768 1.00 60.00 109 GLN A C 1
ATOM 853 O O . GLN A 1 109 ? 14.096 21.128 -5.935 1.00 60.00 109 GLN A O 1
ATOM 858 N N . ASP A 1 110 ? 13.905 20.610 -3.750 1.00 57.16 110 ASP A N 1
ATOM 859 C CA . ASP A 1 110 ? 14.158 19.174 -3.905 1.00 57.16 110 ASP A CA 1
ATOM 860 C C . ASP A 1 110 ? 12.932 18.481 -4.510 1.00 57.16 110 ASP A C 1
ATOM 862 O O . ASP A 1 110 ? 13.062 17.686 -5.441 1.00 57.16 110 ASP A O 1
ATOM 866 N N . ALA A 1 111 ? 11.729 18.860 -4.069 1.00 58.62 111 ALA A N 1
ATOM 867 C CA . ALA A 1 111 ? 10.472 18.371 -4.619 1.00 58.62 111 ALA A CA 1
ATOM 868 C C . ALA A 1 111 ? 10.359 18.695 -6.116 1.00 58.62 111 ALA A C 1
ATOM 870 O O . ALA A 1 111 ? 10.054 17.811 -6.914 1.00 58.62 111 ALA A O 1
ATOM 871 N N . GLU A 1 112 ? 10.668 19.927 -6.532 1.00 61.75 112 GLU A N 1
ATOM 872 C CA . GLU A 1 112 ? 10.657 20.309 -7.948 1.00 61.75 112 GLU A CA 1
ATOM 873 C C . GLU A 1 112 ? 11.775 19.635 -8.756 1.00 61.75 112 GLU A C 1
ATOM 875 O O . GLU A 1 112 ? 11.584 19.329 -9.934 1.00 61.75 112 GLU A O 1
ATOM 880 N N . ALA A 1 113 ? 12.932 19.348 -8.154 1.00 61.41 113 ALA A N 1
ATOM 881 C CA . ALA A 1 113 ? 13.989 18.580 -8.810 1.00 61.41 113 ALA A CA 1
ATOM 882 C C . ALA A 1 113 ? 13.602 17.104 -9.009 1.00 61.41 113 ALA A C 1
ATOM 884 O O . ALA A 1 113 ? 13.880 16.548 -10.071 1.00 61.41 113 ALA A O 1
ATOM 885 N N . LEU A 1 114 ? 12.925 16.487 -8.034 1.00 62.31 114 LEU A N 1
ATOM 886 C CA . LEU A 1 114 ? 12.430 15.109 -8.118 1.00 62.31 114 LEU A CA 1
ATOM 887 C C . LEU A 1 114 ? 11.231 14.979 -9.065 1.00 62.31 114 LEU A C 1
ATOM 889 O O . LEU A 1 114 ? 11.124 13.988 -9.784 1.00 62.31 114 LEU A O 1
ATOM 893 N N . LYS A 1 115 ? 10.348 15.984 -9.099 1.00 61.59 115 LYS A N 1
ATOM 894 C CA . LYS A 1 115 ? 9.202 16.061 -10.020 1.00 61.59 115 LYS A CA 1
ATOM 895 C C . LYS A 1 115 ? 9.614 16.288 -11.475 1.00 61.59 115 LYS A C 1
ATOM 897 O O . LYS A 1 115 ? 8.817 16.025 -12.372 1.00 61.59 115 LYS A O 1
ATOM 902 N N . ARG A 1 116 ? 10.835 16.772 -11.747 1.00 56.53 116 ARG A N 1
ATOM 903 C CA . ARG A 1 116 ? 11.342 16.913 -13.120 1.00 56.53 116 ARG A CA 1
ATOM 904 C C . ARG A 1 116 ? 11.606 15.519 -13.696 1.00 56.53 116 ARG A C 1
ATOM 906 O O . ARG A 1 116 ? 12.557 14.860 -13.276 1.00 56.53 116 ARG A O 1
ATOM 913 N N . PRO A 1 117 ? 10.814 15.057 -14.679 1.00 52.44 117 PRO A N 1
ATOM 914 C CA . PRO A 1 117 ? 11.000 13.730 -15.236 1.00 52.44 117 PRO A CA 1
ATOM 915 C C . PRO A 1 117 ? 12.394 13.621 -15.856 1.00 52.44 117 PRO A C 1
ATOM 917 O O . PRO A 1 117 ? 12.869 14.530 -16.548 1.00 52.44 117 PRO A O 1
ATOM 920 N N . SER A 1 118 ? 13.048 12.478 -15.646 1.00 47.22 118 SER A N 1
ATOM 921 C CA . SER A 1 118 ? 14.244 12.103 -16.396 1.00 47.22 118 SER A CA 1
ATOM 922 C C . SER A 1 118 ? 13.952 12.302 -17.891 1.00 47.22 118 SER A C 1
ATOM 924 O O . SER A 1 118 ? 12.880 11.922 -18.365 1.00 47.22 118 SER A O 1
ATOM 926 N N . ARG A 1 119 ? 14.899 12.902 -18.631 1.00 43.03 119 ARG A N 1
ATOM 927 C CA . ARG A 1 119 ? 14.797 13.465 -20.005 1.00 43.03 119 ARG A CA 1
ATOM 928 C C . ARG A 1 119 ? 14.181 12.573 -21.111 1.00 43.03 119 ARG A C 1
ATOM 930 O O . ARG A 1 119 ? 14.124 13.004 -22.258 1.00 43.03 119 ARG A O 1
ATOM 937 N N . ILE A 1 120 ? 13.725 11.362 -20.801 1.00 45.50 120 ILE A N 1
ATOM 938 C CA . ILE A 1 120 ? 13.158 10.374 -21.725 1.00 45.50 120 ILE A CA 1
ATOM 939 C C . ILE A 1 120 ? 11.613 10.402 -21.751 1.00 45.50 120 ILE A C 1
ATOM 941 O O . ILE A 1 120 ? 11.031 10.023 -22.763 1.00 45.50 120 ILE A O 1
ATOM 945 N N . VAL A 1 121 ? 10.920 10.914 -20.723 1.00 46.38 121 VAL A N 1
ATOM 946 C CA . VAL A 1 121 ? 9.437 10.977 -20.704 1.00 46.38 121 VAL A CA 1
ATOM 947 C C . VAL A 1 121 ? 8.953 12.389 -21.047 1.00 46.38 121 VAL A C 1
ATOM 949 O O . VAL A 1 121 ? 8.371 13.110 -20.244 1.00 46.38 121 VAL A O 1
ATOM 952 N N . ARG A 1 122 ? 9.241 12.824 -22.273 1.00 38.84 122 ARG A N 1
ATOM 953 C CA . ARG A 1 122 ? 8.948 14.175 -22.777 1.00 38.84 122 ARG A CA 1
ATOM 954 C C . ARG A 1 122 ? 7.498 14.329 -23.278 1.00 38.84 122 ARG A C 1
ATOM 956 O O . ARG A 1 122 ? 7.295 14.922 -24.331 1.00 38.84 122 ARG A O 1
ATOM 963 N N . GLY A 1 123 ? 6.497 13.771 -22.579 1.00 39.22 123 GLY A N 1
ATOM 964 C CA . GLY A 1 123 ? 5.174 13.610 -23.206 1.00 39.22 123 GLY A CA 1
ATOM 965 C C . GLY A 1 123 ? 3.902 13.430 -22.373 1.00 39.22 123 GLY A C 1
ATOM 966 O O . GLY A 1 123 ? 2.922 13.002 -22.966 1.00 39.22 123 GLY A O 1
ATOM 967 N N . SER A 1 124 ? 3.815 13.732 -21.070 1.00 48.22 124 SER A N 1
ATOM 968 C CA . SER A 1 124 ? 2.477 13.723 -20.441 1.00 48.22 124 SER A CA 1
ATOM 969 C C . SER A 1 124 ? 2.309 14.702 -19.279 1.00 48.22 124 SER A C 1
ATOM 971 O O . SER A 1 124 ? 2.773 14.475 -18.168 1.00 48.22 124 SER A O 1
ATOM 973 N N . SER A 1 125 ? 1.517 15.750 -19.512 1.00 53.25 125 SER A N 1
ATOM 974 C CA . SER A 1 125 ? 0.819 16.492 -18.449 1.00 53.25 125 SER A CA 1
ATOM 975 C C . SER A 1 125 ? 0.031 15.548 -17.506 1.00 53.25 125 SER A C 1
ATOM 977 O O . SER A 1 125 ? -0.161 15.862 -16.333 1.00 53.25 125 SER A O 1
ATOM 979 N N . GLY A 1 126 ? -0.326 14.348 -17.988 1.00 61.09 126 GLY A N 1
ATOM 980 C CA . GLY A 1 126 ? -0.938 13.255 -17.224 1.00 61.09 126 GLY A CA 1
ATOM 981 C C . GLY A 1 126 ? -0.082 12.654 -16.095 1.00 61.09 126 GLY A C 1
ATOM 982 O O . GLY A 1 126 ? -0.616 12.283 -15.062 1.00 61.09 126 GLY A O 1
ATOM 983 N N . SER A 1 127 ? 1.246 12.555 -16.233 1.00 68.12 127 SER A N 1
ATOM 984 C CA . SER A 1 127 ? 2.076 11.921 -15.185 1.00 68.12 127 SER A CA 1
ATOM 985 C C . SER A 1 127 ? 2.182 12.786 -13.923 1.00 68.12 127 SER A C 1
ATOM 987 O O . SER A 1 127 ? 2.134 12.267 -12.809 1.00 68.12 127 SER A O 1
ATOM 989 N N . MET A 1 128 ? 2.250 14.109 -14.093 1.00 74.44 128 MET A N 1
ATOM 990 C CA . MET A 1 128 ? 2.277 15.057 -12.976 1.00 74.44 128 MET A CA 1
ATOM 991 C C . MET A 1 128 ? 0.920 15.196 -12.282 1.00 74.44 128 MET A C 1
ATOM 993 O O . MET A 1 128 ? 0.883 15.333 -11.063 1.00 74.44 128 MET A O 1
ATOM 997 N N . SER A 1 129 ? -0.188 15.134 -13.028 1.00 80.94 129 SER A N 1
ATOM 998 C CA . SER A 1 129 ? -1.533 15.120 -12.430 1.00 80.94 129 SER A CA 1
ATOM 999 C C . SER A 1 129 ? -1.738 13.871 -11.580 1.00 80.94 129 SER A C 1
ATOM 1001 O O . SER A 1 129 ? -2.081 14.003 -10.412 1.00 80.94 129 SER A O 1
ATOM 1003 N N . LEU A 1 130 ? -1.386 12.687 -12.094 1.00 85.00 130 LEU A N 1
ATOM 1004 C CA . LEU A 1 130 ? -1.460 11.437 -11.328 1.00 85.00 130 LEU A CA 1
ATOM 1005 C C . LEU A 1 130 ? -0.596 11.458 -10.057 1.00 85.00 130 LEU A C 1
ATOM 1007 O O . LEU A 1 130 ? -1.007 10.930 -9.022 1.00 85.00 130 LEU A O 1
ATOM 1011 N N . LEU A 1 131 ? 0.599 12.060 -10.113 1.00 87.44 131 LEU A N 1
ATOM 1012 C CA . LEU A 1 131 ? 1.450 12.229 -8.933 1.00 87.44 131 LEU A CA 1
ATOM 1013 C C . LEU A 1 131 ? 0.790 13.156 -7.902 1.00 87.44 131 LEU A C 1
ATOM 1015 O O . LEU A 1 131 ? 0.704 12.792 -6.731 1.00 87.44 131 LEU A O 1
ATOM 1019 N N . ASN A 1 132 ? 0.291 14.315 -8.332 1.00 88.38 132 ASN A N 1
ATOM 1020 C CA . ASN A 1 132 ? -0.370 15.271 -7.444 1.00 88.38 132 ASN A CA 1
ATOM 1021 C C . ASN A 1 132 ? -1.637 14.678 -6.811 1.00 88.38 132 ASN A C 1
ATOM 1023 O O . ASN A 1 132 ? -1.792 14.754 -5.598 1.00 88.38 132 ASN A O 1
ATOM 1027 N N . GLU A 1 133 ? -2.486 14.004 -7.590 1.00 90.38 133 GLU A N 1
ATOM 1028 C CA . GLU A 1 133 ? -3.668 13.286 -7.088 1.00 90.38 133 GLU A CA 1
ATOM 1029 C C . GLU A 1 133 ? -3.283 12.198 -6.075 1.00 90.38 133 GLU A C 1
ATOM 1031 O O . GLU A 1 133 ? -3.962 11.959 -5.076 1.00 90.38 133 GLU A O 1
ATOM 1036 N N . SER A 1 134 ? -2.173 11.499 -6.319 1.00 92.75 134 SER A N 1
ATOM 1037 C CA . SER A 1 134 ? -1.643 10.485 -5.410 1.00 92.75 134 SER A CA 1
ATOM 1038 C C . SER A 1 134 ? -1.196 11.082 -4.071 1.00 92.75 134 SER A C 1
ATOM 1040 O O . SER A 1 134 ? -1.470 10.479 -3.027 1.00 92.75 134 SER A O 1
ATOM 1042 N N . ILE A 1 135 ? -0.543 12.248 -4.095 1.00 92.88 135 ILE A N 1
ATOM 1043 C CA . ILE A 1 135 ? -0.122 13.002 -2.904 1.00 92.88 135 ILE A C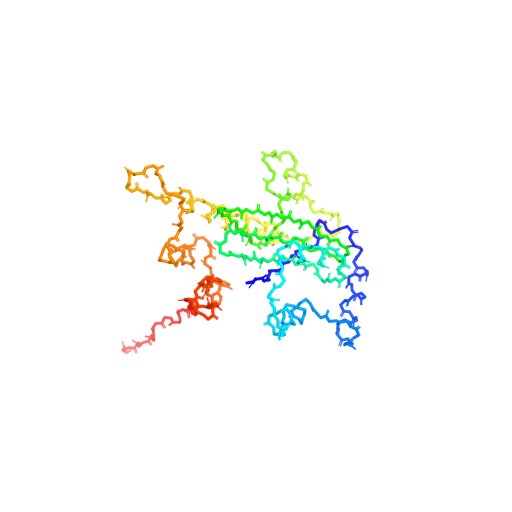A 1
ATOM 1044 C C . ILE A 1 135 ? -1.348 13.532 -2.155 1.00 92.88 135 ILE A C 1
ATOM 1046 O O . ILE A 1 135 ? -1.517 13.227 -0.978 1.00 92.88 135 ILE A O 1
ATOM 1050 N N . GLU A 1 136 ? -2.272 14.198 -2.847 1.00 94.06 136 GLU A N 1
ATOM 1051 C CA . GLU A 1 136 ? -3.489 14.770 -2.257 1.00 94.06 136 GLU A CA 1
ATOM 1052 C C . GLU A 1 136 ? -4.353 13.710 -1.552 1.00 94.06 136 GLU A C 1
ATOM 1054 O O . GLU A 1 136 ? -4.852 13.926 -0.442 1.00 94.06 136 GLU A O 1
ATOM 1059 N N . ARG A 1 137 ? -4.493 12.516 -2.147 1.00 95.69 137 ARG A N 1
ATOM 1060 C CA . ARG A 1 137 ? -5.184 11.381 -1.510 1.00 95.69 137 ARG A CA 1
ATOM 1061 C C . ARG A 1 137 ? -4.515 10.949 -0.210 1.00 95.69 137 ARG A C 1
ATOM 1063 O O . ARG A 1 137 ? -5.210 10.649 0.764 1.00 95.69 137 ARG A O 1
ATOM 1070 N N . LYS A 1 138 ? -3.180 10.902 -0.186 1.00 95.94 138 LYS A N 1
ATOM 1071 C CA . LYS A 1 138 ? -2.419 10.549 1.016 1.00 95.94 138 LYS A CA 1
ATOM 1072 C C . LYS A 1 138 ? -2.588 11.634 2.080 1.00 95.94 138 LYS A C 1
ATOM 1074 O O . LYS A 1 138 ? -2.941 11.307 3.211 1.00 95.94 138 LYS A O 1
ATOM 1079 N N . ASP A 1 139 ? -2.442 12.901 1.712 1.00 95.50 139 ASP A N 1
ATOM 1080 C CA . ASP A 1 139 ? -2.594 14.036 2.624 1.00 95.50 139 ASP A CA 1
ATOM 1081 C C . ASP A 1 139 ? -3.992 14.109 3.229 1.00 95.50 139 ASP A C 1
ATOM 1083 O O . ASP A 1 139 ? -4.132 14.277 4.441 1.00 95.50 139 ASP A O 1
ATOM 1087 N N . THR A 1 140 ? -5.032 13.894 2.421 1.00 96.50 140 THR A N 1
ATOM 1088 C CA . THR A 1 140 ? -6.419 13.823 2.902 1.00 96.50 140 THR A CA 1
ATOM 1089 C C . THR A 1 140 ? -6.581 12.714 3.937 1.00 96.50 140 THR A C 1
ATOM 1091 O O . THR A 1 140 ? -7.168 12.932 4.996 1.00 96.50 140 THR A O 1
ATOM 1094 N N . MET A 1 141 ? -6.012 11.533 3.681 1.00 95.69 141 MET A N 1
ATOM 1095 C CA . MET A 1 141 ? -6.057 10.407 4.613 1.00 95.69 141 MET A CA 1
ATOM 1096 C C . MET A 1 141 ? -5.338 10.725 5.937 1.00 95.69 141 MET A C 1
ATOM 1098 O O . MET A 1 141 ? -5.865 10.434 7.013 1.00 95.69 141 MET A O 1
ATOM 1102 N N . TYR A 1 142 ? -4.166 11.366 5.889 1.00 94.69 142 TYR A N 1
ATOM 1103 C CA . TYR A 1 142 ? -3.460 11.809 7.097 1.00 94.69 142 TYR A CA 1
ATOM 1104 C C . TYR A 1 142 ? -4.203 12.921 7.842 1.00 94.69 142 TYR A C 1
ATOM 1106 O O . TYR A 1 142 ? -4.202 12.921 9.073 1.00 94.69 142 TYR A O 1
ATOM 1114 N N . SER A 1 143 ? -4.853 13.845 7.135 1.00 94.50 143 SER A N 1
ATOM 1115 C CA . SER A 1 143 ? -5.691 14.881 7.745 1.00 94.50 143 SER A CA 1
ATOM 1116 C C . SER A 1 143 ? -6.888 14.271 8.461 1.00 94.50 143 SER A C 1
ATOM 1118 O O . SER A 1 143 ? -7.058 14.532 9.643 1.00 94.50 143 SER A O 1
ATOM 1120 N N . LEU A 1 144 ? -7.626 13.354 7.831 1.00 94.38 144 LEU A N 1
ATOM 1121 C CA . LEU A 1 144 ? -8.734 12.636 8.474 1.00 94.38 144 LEU A CA 1
ATOM 1122 C C . LEU A 1 144 ? -8.286 11.828 9.697 1.00 94.38 144 LEU A C 1
ATOM 1124 O O . LEU A 1 144 ? -8.970 11.819 10.722 1.00 94.38 144 LEU A O 1
ATOM 1128 N N . TRP A 1 145 ? -7.116 11.187 9.615 1.00 92.62 145 TRP A N 1
ATOM 1129 C CA . TRP A 1 145 ? -6.501 10.541 10.769 1.00 92.62 145 TRP A CA 1
ATOM 1130 C C . TRP A 1 145 ? -6.243 11.561 11.883 1.00 92.62 145 TRP A C 1
ATOM 1132 O O . TRP A 1 145 ? -6.681 11.329 13.007 1.00 92.62 145 TRP A O 1
ATOM 1142 N N . ARG A 1 146 ? -5.569 12.686 11.613 1.00 90.75 146 ARG A N 1
ATOM 1143 C CA . ARG A 1 146 ? -5.247 13.719 12.621 1.00 90.75 146 ARG A CA 1
ATOM 1144 C C . ARG A 1 146 ? -6.487 14.392 13.213 1.00 90.75 146 ARG A C 1
ATOM 1146 O O . ARG A 1 146 ? -6.541 14.582 14.425 1.00 90.75 146 ARG A O 1
ATOM 1153 N N . ASP A 1 147 ? -7.476 14.688 12.379 1.00 87.12 147 ASP A N 1
ATOM 1154 C CA . ASP A 1 147 ? -8.682 15.450 12.717 1.00 87.12 147 ASP A CA 1
ATOM 1155 C C . ASP A 1 147 ? -9.726 14.627 13.473 1.00 87.12 147 ASP A C 1
ATOM 1157 O O . ASP A 1 147 ? -10.797 15.137 13.817 1.00 87.12 147 ASP A O 1
ATOM 1161 N N . ARG A 1 148 ? -9.426 13.358 13.779 1.00 81.19 148 ARG A N 1
ATOM 1162 C CA . ARG A 1 148 ? -10.257 12.534 14.656 1.00 81.19 148 ARG A CA 1
ATOM 1163 C C . ARG A 1 148 ? -10.402 13.219 16.026 1.00 81.19 148 ARG A C 1
ATOM 1165 O O . ARG A 1 148 ? -9.555 13.113 16.914 1.00 81.19 148 ARG A O 1
ATOM 1172 N N . LYS A 1 149 ? -11.493 13.966 16.212 1.00 62.28 149 LYS A N 1
ATOM 1173 C CA . LYS A 1 149 ? -11.830 14.602 17.489 1.00 62.28 149 LYS A CA 1
ATOM 1174 C C . LYS A 1 149 ? -12.113 13.511 18.516 1.00 62.28 149 LYS A C 1
ATOM 1176 O O . LYS A 1 149 ? -12.926 12.625 18.264 1.00 62.28 149 LYS A O 1
ATOM 1181 N N . GLN A 1 150 ? -11.479 13.593 19.684 1.00 57.75 150 GLN A N 1
ATOM 1182 C CA . GLN A 1 150 ? -11.862 12.780 20.836 1.00 57.75 150 GLN A CA 1
ATOM 1183 C C . GLN A 1 150 ? -12.514 13.612 21.943 1.00 57.75 150 GLN A C 1
ATOM 1185 O O . GLN A 1 150 ? -12.114 14.755 22.174 1.00 57.75 150 GLN A O 1
ATOM 1190 N N . PRO A 1 151 ? -13.456 13.013 22.691 1.00 46.09 151 PRO A N 1
ATOM 1191 C CA . PRO A 1 151 ? -13.840 13.501 24.006 1.00 46.09 151 PRO A CA 1
ATOM 1192 C C . PRO A 1 151 ? -12.679 13.301 25.000 1.00 46.09 151 PRO A C 1
ATOM 1194 O O . PRO A 1 151 ? -12.400 12.187 25.429 1.00 46.09 151 PRO A O 1
ATOM 1197 N N . SER A 1 152 ? -11.967 14.387 25.308 1.00 48.38 152 SER A N 1
ATOM 1198 C CA . SER A 1 152 ? -11.387 14.756 26.619 1.00 48.38 152 SER A CA 1
ATOM 1199 C C . SER A 1 152 ? -10.883 13.672 27.607 1.00 48.38 152 SER A C 1
ATOM 1201 O O . SER A 1 152 ? -10.994 13.867 28.818 1.00 48.38 152 SER A O 1
ATOM 1203 N N . ARG A 1 153 ? -10.257 12.562 27.174 1.00 46.97 153 ARG A N 1
ATOM 1204 C CA . ARG A 1 153 ? -9.513 11.663 28.088 1.00 46.97 153 ARG A CA 1
ATOM 1205 C C . ARG A 1 153 ? -8.130 11.248 27.559 1.00 46.97 153 ARG A C 1
ATOM 1207 O O . ARG A 1 153 ? -8.063 10.702 26.464 1.00 46.97 153 ARG A O 1
ATOM 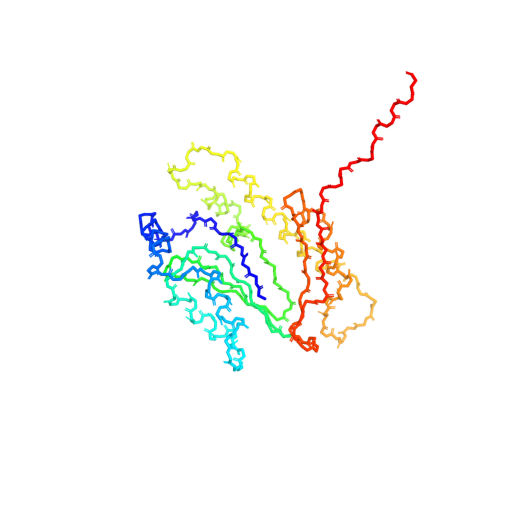1214 N N . PRO A 1 154 ? -7.029 11.422 28.324 1.00 49.53 154 PRO A N 1
ATOM 1215 C CA . PRO A 1 154 ? -5.673 11.428 27.758 1.00 49.53 154 PRO A CA 1
ATOM 1216 C C . PRO A 1 154 ? -4.925 10.079 27.782 1.00 49.53 154 PRO A C 1
ATOM 1218 O O . PRO A 1 154 ? -3.716 10.069 27.588 1.00 49.53 154 PRO A O 1
ATOM 1221 N N . THR A 1 155 ? -5.565 8.938 28.071 1.00 46.78 155 THR A N 1
ATOM 1222 C CA . THR A 1 155 ? -4.818 7.756 28.572 1.00 46.78 155 THR A CA 1
ATOM 1223 C C . THR A 1 155 ? -4.969 6.436 27.807 1.00 46.78 155 THR A C 1
ATOM 1225 O O . THR A 1 155 ? -4.480 5.416 28.287 1.00 46.78 155 THR A O 1
ATOM 1228 N N . LYS A 1 156 ? -5.570 6.391 26.609 1.00 53.94 156 LYS A N 1
ATOM 1229 C CA . LYS A 1 156 ? -5.589 5.157 25.791 1.00 53.94 156 LYS A CA 1
ATOM 1230 C C . LYS A 1 156 ? -4.977 5.369 24.411 1.00 53.94 156 LYS A C 1
ATOM 1232 O O . LYS A 1 156 ? -5.323 6.324 23.724 1.00 53.94 156 LYS A O 1
ATOM 1237 N N . VAL A 1 157 ? -4.111 4.427 24.015 1.00 56.81 157 VAL A N 1
ATOM 1238 C CA . VAL A 1 157 ? -3.577 4.274 22.651 1.00 56.81 157 VAL A CA 1
ATOM 1239 C C . VAL A 1 157 ? -4.717 4.470 21.653 1.00 56.81 157 VAL A C 1
ATOM 1241 O O . VAL A 1 157 ? -5.723 3.757 21.686 1.00 56.81 157 VAL A O 1
ATOM 1244 N N . GLN A 1 158 ? -4.580 5.498 20.823 1.00 64.94 158 GLN A N 1
ATOM 1245 C CA . GLN A 1 158 ? -5.660 6.024 20.002 1.00 64.94 158 GLN A CA 1
ATOM 1246 C C . GLN A 1 158 ? -5.865 5.120 18.780 1.00 64.94 158 GLN A C 1
ATOM 1248 O O . GLN A 1 158 ? -5.034 5.100 17.877 1.00 64.94 158 GLN A O 1
ATOM 1253 N N . ARG A 1 159 ? -6.964 4.361 18.755 1.00 74.06 159 ARG A N 1
ATOM 1254 C CA . ARG A 1 159 ? -7.335 3.486 17.632 1.00 74.06 159 ARG A CA 1
ATOM 1255 C C . ARG A 1 159 ? -8.493 4.102 16.849 1.00 74.06 159 ARG A C 1
ATOM 1257 O O . ARG A 1 159 ? -9.442 4.582 17.464 1.00 74.06 159 ARG A O 1
ATOM 1264 N N . ALA A 1 160 ? -8.410 4.094 15.518 1.00 84.00 160 ALA A N 1
ATOM 1265 C CA . ALA A 1 160 ? -9.549 4.434 14.664 1.00 84.00 160 ALA A CA 1
ATOM 1266 C C . ALA A 1 160 ? -10.616 3.341 14.766 1.00 84.00 160 ALA A C 1
ATOM 1268 O O . ALA A 1 160 ? -10.285 2.153 14.801 1.00 84.00 160 ALA A O 1
ATOM 1269 N N . LEU A 1 161 ? -11.888 3.734 14.800 1.00 88.62 161 LEU A N 1
ATOM 1270 C CA . LEU A 1 161 ? -12.990 2.786 14.708 1.00 88.62 161 LEU A CA 1
ATOM 1271 C C . LEU A 1 161 ? -13.229 2.415 13.245 1.00 88.62 161 LEU A C 1
ATOM 1273 O O . LEU A 1 161 ? -12.998 3.206 12.332 1.00 88.62 161 LEU A O 1
ATOM 1277 N N . VAL A 1 162 ? -13.783 1.224 13.014 1.00 90.94 162 VAL A N 1
ATOM 1278 C CA . VAL A 1 162 ? -14.146 0.761 11.664 1.00 90.94 162 VAL A CA 1
ATOM 1279 C C . VAL A 1 162 ? -15.070 1.762 10.956 1.00 90.94 162 VAL A C 1
ATOM 1281 O O . VAL A 1 162 ? -14.924 1.986 9.758 1.00 90.94 162 VAL A O 1
ATOM 1284 N N . ASN A 1 163 ? -15.993 2.405 11.679 1.00 92.19 163 ASN A N 1
ATOM 1285 C CA . ASN A 1 163 ? -16.886 3.420 11.106 1.00 92.19 163 ASN A CA 1
ATOM 1286 C C . ASN A 1 163 ? -16.160 4.712 10.700 1.00 92.19 163 ASN A C 1
ATOM 1288 O O . ASN A 1 163 ? -16.547 5.324 9.701 1.00 92.19 163 ASN A O 1
ATOM 1292 N N . ASP A 1 164 ? -15.096 5.092 11.411 1.00 93.00 164 ASP A N 1
ATOM 1293 C CA . ASP A 1 164 ? -14.256 6.228 11.019 1.00 93.00 164 ASP A CA 1
ATOM 1294 C C . ASP A 1 164 ? -13.587 5.908 9.679 1.00 93.00 164 ASP A C 1
ATOM 1296 O O . ASP A 1 164 ? -13.732 6.649 8.710 1.00 93.00 164 ASP A O 1
ATOM 1300 N N . VAL A 1 165 ? -12.967 4.726 9.583 1.00 94.62 165 VAL A N 1
ATOM 1301 C CA . VAL A 1 165 ? -12.281 4.271 8.366 1.00 94.62 165 VAL A CA 1
ATOM 1302 C C . VAL A 1 165 ? -13.252 4.120 7.191 1.00 94.62 165 VAL A C 1
ATOM 1304 O O . VAL A 1 165 ? -12.919 4.526 6.082 1.00 94.62 165 VAL A O 1
ATOM 1307 N N . LYS A 1 166 ? -14.477 3.614 7.406 1.00 95.81 166 LYS A N 1
ATOM 1308 C CA . LYS A 1 166 ? -15.526 3.590 6.364 1.00 95.81 166 LYS A CA 1
ATOM 1309 C C . LYS A 1 166 ? -15.819 4.985 5.828 1.00 95.81 166 LYS A C 1
ATOM 1311 O O . LYS A 1 166 ? -15.969 5.154 4.624 1.00 95.81 166 LYS A O 1
ATOM 1316 N N . THR A 1 167 ? -15.917 5.970 6.719 1.00 95.69 167 THR A N 1
ATOM 1317 C CA . THR A 1 167 ? -16.153 7.362 6.325 1.00 95.69 167 THR A CA 1
ATOM 1318 C C . THR A 1 167 ? -14.980 7.872 5.498 1.00 95.69 167 THR A C 1
ATOM 1320 O O . THR A 1 167 ? -15.196 8.384 4.407 1.00 95.69 167 THR A O 1
ATOM 1323 N N . TRP A 1 168 ? -13.742 7.633 5.941 1.00 96.25 168 TRP A N 1
ATOM 1324 C CA . TRP A 1 168 ? -12.541 8.045 5.209 1.00 96.25 168 TRP A CA 1
ATOM 1325 C C . TRP A 1 168 ? -12.456 7.415 3.818 1.00 96.25 168 TRP A C 1
ATOM 1327 O O . TRP A 1 168 ? -12.192 8.111 2.844 1.00 96.25 168 TRP A O 1
ATOM 1337 N N . LEU A 1 169 ? -12.761 6.120 3.704 1.00 96.19 169 LEU A N 1
ATOM 1338 C CA . LEU A 1 169 ? -12.788 5.385 2.435 1.00 96.19 169 LEU A CA 1
ATOM 1339 C C . LEU A 1 169 ? -13.946 5.783 1.507 1.00 96.19 169 LEU A C 1
ATOM 1341 O O . LEU A 1 169 ? -14.009 5.286 0.386 1.00 96.19 169 LEU A O 1
ATOM 1345 N N . ARG A 1 170 ? -14.867 6.646 1.948 1.00 96.00 170 ARG A N 1
ATOM 1346 C CA . ARG A 1 170 ? -15.939 7.220 1.119 1.00 96.00 170 ARG A CA 1
ATOM 1347 C C . ARG A 1 170 ? -15.700 8.691 0.762 1.00 96.00 170 ARG A C 1
ATOM 1349 O O . ARG A 1 170 ? -16.430 9.218 -0.080 1.00 96.00 170 ARG A O 1
ATOM 1356 N N . THR A 1 171 ? -14.708 9.330 1.380 1.00 96.25 171 THR A N 1
ATOM 1357 C CA . THR A 1 171 ? -14.360 10.744 1.198 1.00 96.25 171 THR A CA 1
ATOM 1358 C C . THR A 1 171 ? -13.584 10.962 -0.101 1.00 96.25 171 THR A C 1
ATOM 1360 O O . THR A 1 171 ? -12.665 10.209 -0.412 1.00 96.25 171 THR A O 1
ATOM 1363 N N . TYR A 1 172 ? -13.912 12.013 -0.851 1.00 95.25 172 TYR A N 1
ATOM 1364 C CA . TYR A 1 172 ? -13.086 12.483 -1.969 1.00 95.25 172 TYR A CA 1
ATOM 1365 C C . TYR A 1 172 ? -11.834 13.218 -1.437 1.00 95.25 172 TYR A C 1
ATOM 1367 O O . TYR A 1 172 ? -11.969 13.946 -0.454 1.00 95.25 172 TYR A O 1
ATOM 1375 N N . PRO A 1 173 ? -10.635 13.071 -2.038 1.00 95.81 173 PRO A N 1
ATOM 1376 C CA . PRO A 1 173 ? -10.322 12.294 -3.242 1.00 95.81 173 PRO A CA 1
ATOM 1377 C C . PRO A 1 173 ? -9.940 10.828 -2.981 1.00 95.81 173 PRO A C 1
ATOM 1379 O O . PRO A 1 173 ? -9.575 10.123 -3.919 1.00 95.81 173 PRO A O 1
ATOM 1382 N N . ILE A 1 174 ? -9.985 10.342 -1.731 1.00 95.62 174 ILE A N 1
ATOM 1383 C CA . ILE A 1 174 ? -9.617 8.952 -1.385 1.00 95.62 174 ILE A CA 1
ATOM 1384 C C . ILE A 1 174 ? -10.448 7.956 -2.201 1.00 95.62 174 ILE A C 1
ATOM 1386 O O . ILE A 1 174 ? -9.886 7.032 -2.789 1.00 95.62 174 ILE A O 1
ATOM 1390 N N . ARG A 1 175 ? -11.766 8.177 -2.255 1.00 94.88 175 ARG A N 1
ATOM 1391 C CA . ARG A 1 175 ? -12.678 7.537 -3.202 1.00 94.88 175 ARG A CA 1
ATOM 1392 C C . ARG A 1 175 ? -12.957 8.487 -4.355 1.00 94.88 175 ARG A C 1
ATOM 1394 O O . ARG A 1 175 ? -13.412 9.610 -4.142 1.00 94.88 175 ARG A O 1
ATOM 1401 N N . ASN A 1 176 ? -12.735 7.995 -5.562 1.00 92.81 176 ASN A N 1
ATOM 1402 C CA . ASN A 1 176 ? -12.943 8.712 -6.813 1.00 92.81 176 ASN A CA 1
ATOM 1403 C C . ASN A 1 176 ? -13.582 7.791 -7.866 1.00 92.81 176 ASN A C 1
ATOM 1405 O O . ASN A 1 176 ? -13.878 6.626 -7.594 1.00 92.81 176 ASN A O 1
ATOM 1409 N N . GLU A 1 177 ? -13.765 8.298 -9.078 1.00 91.94 177 GLU A N 1
ATOM 1410 C CA . GLU A 1 177 ? -14.341 7.600 -10.232 1.00 91.94 177 GLU A CA 1
ATOM 1411 C C . GLU A 1 177 ? -13.563 6.353 -10.684 1.00 91.94 177 GLU A C 1
ATOM 1413 O O . GLU A 1 177 ? -14.121 5.490 -11.354 1.00 91.94 177 GLU A O 1
ATOM 1418 N N . CYS A 1 178 ? -12.294 6.220 -10.292 1.00 90.56 178 CYS A N 1
ATOM 1419 C CA . CYS A 1 178 ? -11.475 5.039 -10.572 1.00 90.56 178 CYS A CA 1
ATOM 1420 C C . CYS A 1 178 ? -11.552 3.974 -9.459 1.00 90.56 178 CYS A C 1
ATOM 1422 O O . CYS A 1 178 ? -10.948 2.899 -9.568 1.00 90.56 178 CYS A O 1
ATOM 1424 N N . THR A 1 179 ? -12.263 4.256 -8.365 1.00 92.69 179 THR A N 1
ATOM 1425 C CA . THR A 1 179 ? -12.394 3.341 -7.228 1.00 92.69 179 THR A CA 1
ATOM 1426 C C . THR A 1 179 ? -13.500 2.336 -7.508 1.00 92.69 179 THR A C 1
ATOM 1428 O O . THR A 1 179 ? -14.658 2.710 -7.607 1.00 92.69 179 THR A O 1
ATOM 1431 N N . HIS A 1 180 ? -13.149 1.054 -7.610 1.00 94.00 180 HIS A N 1
ATOM 1432 C CA . HIS A 1 180 ? -14.109 -0.011 -7.929 1.00 94.00 180 HIS A CA 1
ATOM 1433 C C . HIS A 1 180 ? -14.705 -0.662 -6.680 1.00 94.00 180 HIS A C 1
ATOM 1435 O O . HIS A 1 180 ? -15.859 -1.076 -6.671 1.00 94.00 180 HIS A O 1
ATOM 1441 N N . PHE A 1 181 ? -13.916 -0.774 -5.614 1.00 95.62 181 PHE A N 1
ATOM 1442 C CA . PHE A 1 181 ? -14.364 -1.287 -4.328 1.00 95.62 181 PHE A CA 1
ATOM 1443 C C . PHE A 1 181 ? -13.471 -0.749 -3.213 1.00 95.62 181 PHE A C 1
ATOM 1445 O O . PHE A 1 181 ? -12.301 -0.429 -3.434 1.00 95.62 181 PHE A O 1
ATOM 1452 N N . CYS A 1 182 ? -14.014 -0.723 -2.002 1.00 96.19 182 CYS A N 1
ATOM 1453 C CA . CYS A 1 182 ? -13.281 -0.448 -0.777 1.00 96.19 182 CYS A CA 1
ATOM 1454 C C . CYS A 1 182 ? -13.410 -1.647 0.161 1.00 96.19 182 CYS A C 1
ATOM 1456 O O . CYS A 1 182 ? -14.442 -2.318 0.197 1.00 96.19 182 CYS A O 1
ATOM 1458 N N . CYS A 1 183 ? -12.370 -1.919 0.945 1.00 95.69 183 CYS A N 1
ATOM 1459 C CA . CYS A 1 183 ? -12.425 -2.954 1.968 1.00 95.69 183 CYS A CA 1
ATOM 1460 C C . CYS A 1 183 ? -11.648 -2.556 3.221 1.00 95.69 183 CYS A C 1
ATOM 1462 O O . CYS A 1 183 ? -10.691 -1.786 3.160 1.00 95.69 183 CYS A O 1
ATOM 1464 N N . ILE A 1 184 ? -12.069 -3.103 4.359 1.00 95.44 184 ILE A N 1
ATOM 1465 C CA . ILE A 1 184 ? -11.359 -3.020 5.633 1.00 95.44 184 ILE A CA 1
ATOM 1466 C C . ILE A 1 184 ? -11.116 -4.453 6.092 1.00 95.44 184 ILE A C 1
ATOM 1468 O O . ILE A 1 184 ? -12.026 -5.284 6.095 1.00 95.44 184 ILE A O 1
ATOM 1472 N N . MET A 1 185 ? -9.877 -4.737 6.472 1.00 93.81 185 MET A N 1
ATOM 1473 C CA . MET A 1 185 ? -9.443 -6.026 7.001 1.00 93.81 185 MET A CA 1
ATOM 1474 C C . MET A 1 185 ? -8.836 -5.810 8.383 1.00 93.81 185 MET A C 1
ATOM 1476 O O . MET A 1 185 ? -8.104 -4.839 8.578 1.00 93.81 185 MET A O 1
ATOM 1480 N N . ASP A 1 186 ? -9.106 -6.725 9.310 1.00 92.38 186 ASP A N 1
ATOM 1481 C CA . ASP A 1 186 ? -8.550 -6.711 10.660 1.00 92.38 186 ASP A CA 1
ATOM 1482 C C . ASP A 1 186 ? -7.857 -8.054 10.954 1.00 92.38 186 ASP A C 1
ATOM 1484 O O . ASP A 1 186 ? -8.531 -9.083 11.065 1.00 92.38 186 ASP A O 1
ATOM 1488 N N . PRO A 1 187 ? -6.514 -8.079 11.083 1.00 90.62 187 PRO A N 1
ATOM 1489 C CA . PRO A 1 187 ? -5.783 -9.304 11.394 1.00 90.62 187 PRO A CA 1
ATOM 1490 C C . PRO A 1 187 ? -6.040 -9.824 12.818 1.00 90.62 187 PRO A C 1
ATOM 1492 O O . PRO A 1 187 ? -5.641 -10.944 13.117 1.00 90.62 187 PRO A O 1
ATOM 1495 N N . SER A 1 188 ? -6.657 -9.028 13.699 1.00 89.75 188 SER A N 1
ATOM 1496 C CA . SER A 1 188 ? -7.029 -9.428 15.063 1.00 89.75 188 SER A CA 1
ATOM 1497 C C . SER A 1 188 ? -8.451 -9.971 15.189 1.00 89.75 188 SER A C 1
ATOM 1499 O O . SER A 1 188 ? -8.773 -10.572 16.213 1.00 89.75 188 SER A O 1
ATOM 1501 N N . ALA A 1 189 ? -9.294 -9.777 14.168 1.00 87.62 189 ALA A N 1
ATOM 1502 C CA . ALA A 1 189 ? -10.642 -10.327 14.159 1.00 87.62 189 ALA A CA 1
ATOM 1503 C C . ALA A 1 189 ? -10.599 -11.862 14.193 1.00 87.62 189 ALA A C 1
ATOM 1505 O O . ALA A 1 189 ? -9.684 -12.483 13.647 1.00 87.62 189 ALA A O 1
ATOM 1506 N N . GLU A 1 190 ? -11.599 -12.482 14.819 1.00 80.75 190 GLU A N 1
ATOM 1507 C CA . GLU A 1 190 ? -11.730 -13.938 14.850 1.00 80.75 190 GLU A CA 1
ATOM 1508 C C . GLU A 1 190 ? -11.801 -14.496 13.418 1.00 80.75 190 GLU A C 1
ATOM 1510 O O . GLU A 1 190 ? -12.540 -13.993 12.573 1.00 80.75 190 GLU A O 1
ATOM 1515 N N . GLY A 1 191 ? -10.967 -15.495 13.119 1.00 74.81 191 GLY A N 1
ATOM 1516 C CA . GLY A 1 191 ? -10.788 -16.010 11.757 1.00 74.81 191 GLY A CA 1
ATOM 1517 C C . GLY A 1 191 ? -9.881 -15.164 10.848 1.00 74.81 191 GLY A C 1
ATOM 1518 O O . GLY A 1 191 ? -9.627 -15.594 9.728 1.00 74.81 191 GLY A O 1
ATOM 1519 N N . GLY A 1 192 ? -9.363 -14.019 11.322 1.00 69.50 192 GLY A N 1
ATOM 1520 C CA . GLY A 1 192 ? -8.417 -13.131 10.633 1.00 69.50 192 GLY A CA 1
ATOM 1521 C C . GLY A 1 192 ? -8.968 -12.624 9.303 1.00 69.50 192 GLY A C 1
ATOM 1522 O O . GLY A 1 192 ? -8.767 -13.258 8.271 1.00 69.50 192 GLY A O 1
ATOM 1523 N N . GLY A 1 193 ? -9.697 -11.504 9.295 1.00 78.50 193 GLY A N 1
ATOM 1524 C CA . GLY A 1 193 ? -10.703 -11.346 8.244 1.00 78.50 193 GLY A CA 1
ATOM 1525 C C . GLY A 1 193 ? -11.012 -9.952 7.722 1.00 78.50 193 GLY A C 1
ATOM 1526 O O . GLY A 1 193 ? -10.715 -8.914 8.312 1.00 78.50 193 GLY A O 1
ATOM 1527 N N . LEU A 1 194 ? -11.660 -9.991 6.556 1.00 89.94 194 LEU A N 1
ATOM 1528 C CA . LEU A 1 194 ? -12.399 -8.907 5.924 1.00 89.94 194 LEU A CA 1
ATOM 1529 C C . LEU A 1 194 ? -13.575 -8.513 6.830 1.00 89.94 194 LEU A C 1
ATOM 1531 O O . LEU A 1 194 ? -14.522 -9.279 6.978 1.00 89.94 194 LEU A O 1
ATOM 1535 N N . VAL A 1 195 ? -13.520 -7.325 7.430 1.00 93.62 195 VAL A N 1
ATOM 1536 C CA . VAL A 1 195 ? -14.569 -6.829 8.342 1.00 93.62 195 VAL A CA 1
ATOM 1537 C C . VAL A 1 195 ? -15.615 -5.980 7.626 1.00 93.62 195 VAL A C 1
ATOM 1539 O O . VAL A 1 195 ? -16.711 -5.760 8.138 1.00 93.62 195 VAL A O 1
ATOM 1542 N N . TRP A 1 196 ? -15.279 -5.470 6.442 1.00 95.19 196 TRP A N 1
ATOM 1543 C CA . TRP A 1 196 ? -16.199 -4.723 5.599 1.00 95.19 196 TRP A CA 1
ATOM 1544 C C . TRP A 1 196 ? -15.700 -4.681 4.157 1.00 95.19 196 TRP A C 1
ATOM 1546 O O . TRP A 1 196 ? -14.498 -4.577 3.907 1.00 95.19 196 TRP A O 1
ATOM 1556 N N . VAL A 1 197 ? -16.643 -4.711 3.221 1.00 95.44 197 VAL A N 1
ATOM 1557 C CA . VAL A 1 197 ? -16.421 -4.492 1.795 1.00 95.44 197 VAL A CA 1
ATOM 1558 C C . VAL A 1 197 ? -17.595 -3.705 1.225 1.00 95.44 197 VAL A C 1
ATOM 1560 O O . VAL A 1 197 ? -18.735 -3.889 1.650 1.00 95.44 197 VAL A O 1
ATOM 1563 N N . GLU A 1 198 ? -17.312 -2.827 0.274 1.00 95.19 198 GLU A N 1
ATOM 1564 C CA . GLU A 1 198 ? -18.305 -2.052 -0.464 1.00 95.19 198 GLU A CA 1
ATOM 1565 C C . GLU A 1 198 ? -17.887 -1.959 -1.928 1.00 95.19 198 GLU A C 1
ATOM 1567 O O . GLU A 1 198 ? -16.749 -1.592 -2.226 1.00 95.19 198 GLU A O 1
ATOM 1572 N N . SER A 1 199 ? -18.813 -2.282 -2.832 1.00 94.25 199 SER A N 1
ATOM 1573 C CA . SER A 1 199 ? -18.651 -2.014 -4.260 1.00 94.25 199 SER A CA 1
ATOM 1574 C C . SER A 1 199 ? -18.898 -0.529 -4.513 1.00 94.25 199 SER A C 1
ATOM 1576 O O . SER A 1 199 ? -19.864 0.038 -4.006 1.00 94.25 199 SER A O 1
ATOM 1578 N N . CYS A 1 200 ? -18.016 0.101 -5.275 1.00 87.25 200 CYS A N 1
ATOM 1579 C CA . CYS A 1 200 ? -18.113 1.497 -5.679 1.00 87.25 200 CYS A CA 1
ATOM 1580 C C . CYS A 1 200 ? -18.576 1.524 -7.137 1.00 87.25 200 CYS A C 1
ATOM 1582 O O . CYS A 1 200 ? -17.819 1.849 -8.046 1.00 87.25 200 CYS A O 1
ATOM 1584 N N . GLU A 1 201 ? -19.810 1.086 -7.376 1.00 79.31 201 GLU A N 1
ATOM 1585 C CA . GLU A 1 201 ? -20.413 1.207 -8.700 1.00 79.31 201 GLU A CA 1
ATOM 1586 C C . GLU A 1 201 ? -20.645 2.687 -9.011 1.00 79.31 201 GLU A C 1
ATOM 1588 O O . GLU A 1 201 ? -21.059 3.465 -8.146 1.00 79.31 201 GLU A O 1
ATOM 1593 N N . VAL A 1 202 ? -20.403 3.082 -10.260 1.00 61.03 202 VAL A N 1
ATOM 1594 C CA . VAL A 1 202 ? -20.888 4.370 -10.751 1.00 61.03 202 VAL A CA 1
ATOM 1595 C C . VAL A 1 202 ? -22.404 4.257 -10.761 1.00 61.03 202 VAL A C 1
ATOM 1597 O O . VAL A 1 202 ? -22.952 3.451 -11.509 1.00 61.03 202 VAL A O 1
ATOM 1600 N N . SER A 1 203 ? -23.088 5.035 -9.925 1.00 49.12 203 SER A N 1
ATOM 1601 C CA . SER A 1 203 ? -24.539 5.155 -9.981 1.00 49.12 203 SER A CA 1
ATOM 1602 C C . SER A 1 203 ? -24.932 5.618 -11.384 1.00 49.12 203 SER A C 1
ATOM 1604 O O . SER A 1 203 ? -24.868 6.809 -11.691 1.00 49.12 203 SER A O 1
ATOM 1606 N N . THR A 1 204 ? -25.318 4.686 -12.254 1.00 44.25 204 THR A N 1
ATOM 1607 C CA . THR A 1 204 ? -26.089 5.010 -13.449 1.00 44.25 204 THR A CA 1
ATOM 1608 C C . THR A 1 204 ? -27.391 5.605 -12.934 1.00 44.25 204 THR A C 1
ATOM 1610 O O . THR A 1 204 ? -28.170 4.910 -12.279 1.00 44.25 204 THR A O 1
ATOM 1613 N N . GLY A 1 205 ? -27.561 6.916 -13.113 1.00 39.84 205 GLY A N 1
ATOM 1614 C CA . GLY A 1 205 ? -28.733 7.649 -12.641 1.00 39.84 205 GLY A CA 1
ATOM 1615 C C . GLY A 1 205 ? -30.050 7.022 -13.122 1.00 39.84 205 GLY A C 1
ATOM 1616 O O . GLY A 1 205 ? -30.057 6.237 -14.074 1.00 39.84 205 GLY A O 1
ATOM 1617 N N . PRO A 1 206 ? -31.176 7.339 -12.461 1.00 48.59 206 PRO A N 1
ATOM 1618 C CA . PRO A 1 206 ? -32.457 6.734 -12.782 1.00 48.59 206 PRO A CA 1
ATOM 1619 C C . PRO A 1 206 ? -32.902 7.100 -14.203 1.00 48.59 206 PRO A C 1
ATOM 1621 O O . PRO A 1 206 ? -32.682 8.213 -14.676 1.00 48.59 206 PRO A O 1
ATOM 1624 N N . ASN A 1 207 ? -33.544 6.125 -14.848 1.00 44.47 207 ASN A N 1
ATOM 1625 C CA . ASN A 1 207 ? -34.276 6.211 -16.108 1.00 44.47 207 ASN A CA 1
ATOM 1626 C C . ASN A 1 207 ? -34.872 7.601 -16.385 1.00 44.47 207 ASN A C 1
ATOM 1628 O O . ASN A 1 207 ? -35.753 8.059 -15.658 1.00 44.47 207 ASN A O 1
ATOM 1632 N N . ASN A 1 208 ? -34.486 8.204 -17.512 1.00 39.16 208 ASN A N 1
ATOM 1633 C CA . ASN A 1 208 ? -35.292 9.232 -18.165 1.00 39.16 208 ASN A CA 1
ATOM 1634 C C . ASN A 1 208 ? -36.583 8.584 -18.691 1.00 39.16 208 ASN A C 1
ATOM 1636 O O . ASN A 1 208 ? -36.676 8.191 -19.853 1.00 39.16 208 AS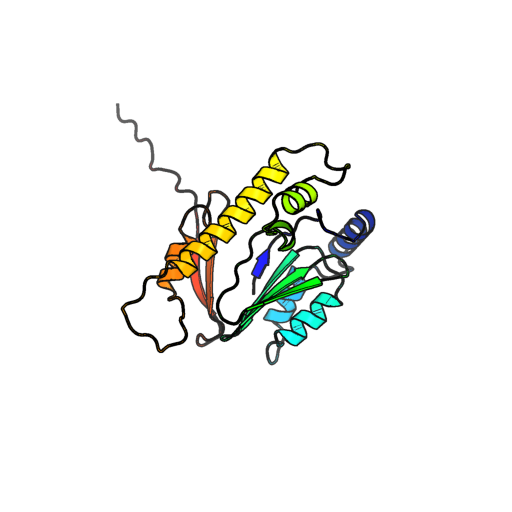N A O 1
ATOM 1640 N N . SER A 1 209 ? -37.593 8.469 -17.832 1.00 40.28 209 SER A N 1
ATOM 1641 C CA . SER A 1 209 ? -38.983 8.371 -18.260 1.00 40.28 209 SER A CA 1
ATOM 1642 C C . SER A 1 209 ? -39.430 9.752 -18.742 1.00 40.28 209 SER A C 1
ATOM 1644 O O . SER A 1 209 ? -39.961 10.545 -17.966 1.00 40.28 209 SER A O 1
ATOM 1646 N N . PHE A 1 210 ? -39.205 10.052 -20.020 1.00 40.66 210 PHE A N 1
ATOM 1647 C CA . PHE A 1 210 ? -39.943 11.126 -20.677 1.00 40.66 210 PHE A CA 1
ATOM 1648 C C . PHE A 1 210 ? -41.347 10.610 -21.004 1.00 40.66 210 PHE A C 1
ATOM 1650 O O . PHE A 1 210 ? -41.561 9.916 -21.994 1.00 40.66 210 PHE A O 1
ATOM 1657 N N . GLN A 1 211 ? -42.292 10.928 -20.117 1.00 38.50 211 GLN A N 1
ATOM 1658 C CA . GLN A 1 211 ? -43.682 11.148 -20.497 1.00 38.50 211 GLN A CA 1
ATOM 1659 C C . GLN A 1 211 ? -43.776 12.531 -21.148 1.00 38.50 211 GLN A C 1
ATOM 1661 O O . GLN A 1 211 ? -43.511 13.536 -20.484 1.00 38.50 211 GLN A O 1
ATOM 1666 N N . ASN A 1 212 ? -44.086 12.556 -22.444 1.00 37.72 212 ASN A N 1
ATOM 1667 C CA . ASN A 1 212 ? -45.177 13.313 -23.077 1.00 37.72 212 ASN A CA 1
ATOM 1668 C C . ASN A 1 212 ? -45.062 13.196 -24.596 1.00 37.72 212 ASN A C 1
ATOM 1670 O O . ASN A 1 212 ? -44.023 13.627 -25.142 1.00 37.72 212 ASN A O 1
#